Protein AF-G2FQ06-F1 (afdb_monomer_lite)

Structure (mmCIF, N/CA/C/O backbone):
data_AF-G2FQ06-F1
#
_entry.id   AF-G2FQ06-F1
#
loop_
_atom_site.group_PDB
_atom_site.id
_atom_site.type_symbol
_atom_site.label_atom_id
_atom_site.label_alt_id
_atom_site.label_comp_id
_atom_site.label_asym_id
_atom_site.label_entity_id
_atom_site.label_seq_id
_atom_site.pdbx_PDB_ins_code
_atom_site.Cartn_x
_atom_site.Cartn_y
_atom_site.Cartn_z
_atom_site.occupancy
_atom_site.B_iso_or_equiv
_atom_site.auth_seq_id
_atom_site.auth_comp_id
_atom_site.auth_asym_id
_atom_site.auth_atom_id
_atom_site.pdbx_PDB_model_num
ATOM 1 N N . MET A 1 1 ? 19.263 -2.044 4.466 1.00 76.94 1 MET A N 1
ATOM 2 C CA . MET A 1 1 ? 18.422 -2.514 3.346 1.00 76.94 1 MET A CA 1
ATOM 3 C C . MET A 1 1 ? 18.296 -4.013 3.483 1.00 76.94 1 MET A C 1
ATOM 5 O O . MET A 1 1 ? 19.303 -4.676 3.722 1.00 76.94 1 MET A O 1
ATOM 9 N N . ILE A 1 2 ? 17.076 -4.527 3.402 1.00 79.69 2 ILE A N 1
ATOM 10 C CA . ILE A 1 2 ? 16.788 -5.956 3.550 1.00 79.69 2 ILE A CA 1
ATOM 11 C C . ILE A 1 2 ? 16.839 -6.579 2.152 1.00 79.69 2 ILE A C 1
ATOM 13 O O . ILE A 1 2 ? 16.468 -5.920 1.182 1.00 79.69 2 ILE A O 1
ATOM 17 N N . ASN A 1 3 ? 17.300 -7.827 2.039 1.00 83.88 3 ASN A N 1
ATOM 18 C CA . ASN A 1 3 ? 17.138 -8.577 0.795 1.00 83.88 3 ASN A CA 1
ATOM 19 C C . ASN A 1 3 ? 15.644 -8.647 0.461 1.00 83.88 3 ASN A C 1
ATOM 21 O O . ASN A 1 3 ? 14.836 -9.039 1.306 1.00 83.88 3 ASN A O 1
ATOM 25 N N . GLU A 1 4 ? 15.263 -8.269 -0.754 1.00 83.50 4 GLU A N 1
ATOM 26 C CA . GLU A 1 4 ? 13.863 -8.159 -1.142 1.00 83.50 4 GLU A CA 1
ATOM 27 C C . GLU A 1 4 ? 13.081 -9.463 -0.974 1.00 83.50 4 GLU A C 1
ATOM 29 O O . GLU A 1 4 ? 11.878 -9.409 -0.756 1.00 83.50 4 GLU A O 1
ATOM 34 N N . LYS A 1 5 ? 13.739 -10.626 -1.025 1.00 84.56 5 LYS A N 1
ATOM 35 C CA . LYS A 1 5 ? 13.102 -11.941 -0.840 1.00 84.56 5 LYS A CA 1
ATOM 36 C C . LYS A 1 5 ? 12.862 -12.300 0.626 1.00 84.56 5 LYS A C 1
ATOM 38 O O . LYS A 1 5 ? 11.988 -13.113 0.912 1.00 84.56 5 LYS A O 1
ATOM 43 N N . ASP A 1 6 ? 13.609 -11.685 1.539 1.00 89.06 6 ASP A N 1
ATOM 44 C CA . ASP A 1 6 ? 13.514 -11.915 2.986 1.00 89.06 6 ASP A CA 1
ATOM 45 C C . ASP A 1 6 ? 12.611 -10.887 3.686 1.00 89.06 6 ASP A C 1
ATOM 47 O O . ASP A 1 6 ? 12.377 -10.971 4.898 1.00 89.06 6 ASP A O 1
ATOM 51 N N . LEU A 1 7 ? 12.113 -9.899 2.937 1.00 93.69 7 LEU A N 1
ATOM 52 C CA . LEU A 1 7 ? 11.268 -8.837 3.456 1.00 93.69 7 LEU A CA 1
ATOM 53 C C . LEU A 1 7 ? 9.951 -9.407 3.989 1.00 93.69 7 LEU A C 1
ATOM 55 O O . LEU A 1 7 ? 9.229 -10.125 3.300 1.00 93.69 7 LEU A O 1
ATOM 59 N N . ARG A 1 8 ? 9.584 -9.036 5.218 1.00 94.81 8 ARG A N 1
ATOM 60 C CA . ARG A 1 8 ? 8.315 -9.440 5.830 1.00 94.81 8 ARG A CA 1
ATOM 61 C C . ARG A 1 8 ? 7.448 -8.223 6.136 1.00 94.81 8 ARG A C 1
ATOM 63 O O . ARG A 1 8 ? 7.967 -7.149 6.433 1.00 94.81 8 ARG A O 1
ATOM 70 N N . PRO A 1 9 ? 6.117 -8.392 6.218 1.00 95.56 9 PRO A N 1
ATOM 71 C CA . PRO A 1 9 ? 5.200 -7.307 6.577 1.00 95.56 9 PRO A CA 1
ATOM 72 C C . PRO A 1 9 ? 5.546 -6.556 7.874 1.00 95.56 9 PRO A C 1
ATOM 74 O O . PRO A 1 9 ? 5.233 -5.378 8.003 1.00 95.56 9 PRO A O 1
ATOM 77 N N . LYS A 1 10 ? 6.199 -7.213 8.843 1.00 93.88 10 LYS A N 1
ATOM 78 C CA . LYS A 1 10 ? 6.623 -6.571 10.097 1.00 93.88 10 LYS A CA 1
ATOM 79 C C . LYS A 1 10 ? 7.765 -5.570 9.937 1.00 93.88 10 LYS A C 1
ATOM 81 O O . LYS A 1 10 ? 7.894 -4.663 10.752 1.00 93.88 10 LYS A O 1
ATOM 86 N N . ASP A 1 11 ? 8.574 -5.721 8.891 1.00 95.12 11 ASP A N 1
ATOM 87 C CA . ASP A 1 11 ? 9.744 -4.876 8.659 1.00 95.12 11 ASP A CA 1
ATOM 88 C C . ASP A 1 11 ? 9.345 -3.447 8.247 1.00 95.12 11 ASP A C 1
ATOM 90 O O . ASP A 1 11 ? 10.150 -2.526 8.361 1.00 95.12 11 ASP A O 1
ATOM 94 N N . MET A 1 12 ? 8.072 -3.230 7.884 1.00 95.69 12 MET A N 1
ATOM 95 C CA . MET A 1 12 ? 7.492 -1.918 7.574 1.00 95.69 12 MET A CA 1
ATOM 96 C C . MET A 1 12 ? 7.691 -0.870 8.676 1.00 95.69 12 MET A C 1
ATOM 98 O O . MET A 1 12 ? 7.713 0.314 8.354 1.00 95.69 12 MET A O 1
ATOM 102 N N . GLY A 1 13 ? 7.885 -1.273 9.936 1.00 94.06 13 GLY A N 1
ATOM 103 C CA . GLY A 1 13 ? 8.073 -0.350 11.064 1.00 94.06 13 GLY A CA 1
ATOM 104 C C . GLY A 1 13 ? 9.507 0.080 11.346 1.00 94.06 13 GLY A C 1
ATOM 105 O O . GLY A 1 13 ? 9.717 0.909 12.232 1.00 94.06 13 GLY A O 1
ATOM 106 N N . ARG A 1 14 ? 10.506 -0.448 10.627 1.00 93.00 14 ARG A N 1
ATOM 107 C CA . ARG A 1 14 ? 11.925 -0.129 10.874 1.00 93.00 14 ARG A CA 1
ATOM 108 C C . ARG A 1 14 ? 12.226 1.337 10.549 1.00 93.00 14 ARG A C 1
ATOM 110 O O . ARG A 1 14 ? 11.993 1.753 9.415 1.00 93.00 14 ARG A O 1
ATOM 117 N N . ARG A 1 15 ? 12.758 2.095 11.514 1.00 84.69 15 ARG A N 1
ATOM 118 C CA . ARG A 1 15 ? 12.992 3.549 11.394 1.00 84.69 15 ARG A CA 1
ATOM 119 C C . ARG A 1 15 ? 14.221 3.927 10.563 1.00 84.69 15 ARG A C 1
ATOM 121 O O . ARG A 1 15 ? 14.165 4.903 9.828 1.00 84.69 15 ARG A O 1
ATOM 128 N N . ASP A 1 16 ? 15.277 3.122 10.607 1.00 74.31 16 ASP A N 1
ATOM 129 C CA . ASP A 1 16 ? 16.608 3.564 10.158 1.00 74.31 16 ASP A CA 1
ATOM 130 C C . ASP A 1 16 ? 16.993 3.122 8.738 1.00 74.31 16 ASP A C 1
ATOM 132 O O . ASP A 1 16 ? 18.159 3.194 8.356 1.00 74.31 16 ASP A O 1
ATOM 136 N N . GLU A 1 17 ? 16.049 2.616 7.938 1.00 77.94 17 GLU A N 1
ATOM 137 C CA . GLU A 1 17 ? 16.394 1.971 6.668 1.00 77.94 17 GLU A CA 1
ATOM 138 C C . GLU A 1 17 ? 15.388 2.229 5.553 1.00 77.94 17 GLU A C 1
ATOM 140 O O . GLU A 1 17 ? 14.180 2.139 5.749 1.00 77.94 17 GLU A O 1
ATOM 145 N N . GLN A 1 18 ? 15.888 2.453 4.340 1.00 92.50 18 GLN A N 1
ATOM 146 C CA . GLN A 1 18 ? 15.100 2.164 3.148 1.00 92.50 18 GLN A CA 1
ATOM 147 C C . GLN A 1 18 ? 14.913 0.639 3.052 1.00 92.50 18 GLN A C 1
ATOM 149 O O . GLN A 1 18 ? 15.896 -0.100 3.186 1.00 92.50 18 GLN A O 1
ATOM 154 N N . LEU A 1 19 ? 13.676 0.158 2.878 1.00 94.25 19 LEU A N 1
ATOM 155 C CA . LEU A 1 19 ? 13.397 -1.285 2.918 1.00 94.25 19 LEU A CA 1
ATOM 156 C C . LEU A 1 19 ? 14.079 -2.015 1.766 1.00 94.25 19 LEU A C 1
ATOM 158 O O . LEU A 1 19 ? 14.812 -2.975 2.006 1.00 94.25 19 LEU A O 1
ATOM 162 N N . ILE A 1 20 ? 13.866 -1.521 0.548 1.00 93.75 20 ILE A N 1
ATOM 163 C CA . ILE A 1 20 ? 14.458 -2.058 -0.676 1.00 93.75 20 ILE A CA 1
ATOM 164 C C . ILE A 1 20 ? 14.993 -0.922 -1.544 1.00 93.75 20 ILE A C 1
ATOM 166 O O . ILE A 1 20 ? 14.492 0.201 -1.486 1.00 93.75 20 ILE A O 1
ATOM 170 N N . LYS A 1 21 ? 15.965 -1.219 -2.399 1.00 92.25 21 LYS A N 1
ATOM 171 C CA . LYS A 1 21 ? 16.354 -0.359 -3.518 1.00 92.25 21 LYS A CA 1
ATOM 172 C C . LYS A 1 21 ? 16.087 -1.125 -4.806 1.00 92.25 21 LYS A C 1
ATOM 174 O O . LYS A 1 21 ? 16.342 -2.323 -4.853 1.00 92.25 21 LYS A O 1
ATOM 179 N N . LEU A 1 22 ? 15.504 -0.448 -5.789 1.00 90.56 22 LEU A N 1
ATOM 180 C CA . LEU A 1 22 ? 15.289 -1.023 -7.110 1.00 90.56 22 LEU A CA 1
ATOM 181 C C . LEU A 1 22 ? 16.552 -0.849 -7.941 1.00 90.56 22 LEU A C 1
ATOM 183 O O . LEU A 1 22 ? 17.094 0.253 -8.002 1.00 90.56 22 LEU A O 1
ATOM 187 N N . GLU A 1 23 ? 16.961 -1.921 -8.605 1.00 89.44 23 GLU A N 1
ATOM 188 C CA . GLU A 1 23 ? 18.031 -1.929 -9.599 1.00 89.44 23 GLU A CA 1
ATOM 189 C C . GLU A 1 23 ? 17.468 -2.484 -10.915 1.00 89.44 23 GLU A C 1
ATOM 191 O O . GLU A 1 23 ? 16.629 -3.390 -10.897 1.00 89.44 23 GLU A O 1
ATOM 196 N N . HIS A 1 24 ? 17.899 -1.959 -12.065 1.00 88.75 24 HIS A N 1
ATOM 197 C CA . HIS A 1 24 ? 17.366 -2.387 -13.368 1.00 88.75 24 HIS A CA 1
ATOM 198 C C . HIS A 1 24 ? 17.562 -3.881 -13.623 1.00 88.75 24 HIS A C 1
ATOM 200 O O . HIS A 1 24 ? 16.692 -4.534 -14.190 1.00 88.75 24 HIS A O 1
ATOM 206 N N . GLU A 1 25 ? 18.677 -4.444 -13.161 1.00 87.50 25 GLU A N 1
ATOM 207 C CA . GLU A 1 25 ? 19.004 -5.862 -13.306 1.00 87.50 25 GLU A CA 1
ATOM 208 C C . GLU A 1 25 ? 18.010 -6.776 -12.577 1.00 87.50 25 GLU A C 1
ATOM 210 O O . GLU A 1 25 ? 17.933 -7.967 -12.876 1.00 87.50 25 GLU A O 1
ATOM 215 N N . GLN A 1 26 ? 17.259 -6.231 -11.616 1.00 88.94 26 GLN A N 1
ATOM 216 C CA . GLN A 1 26 ? 16.205 -6.944 -10.906 1.00 88.94 26 GLN A CA 1
ATOM 217 C C . GLN A 1 26 ? 14.845 -6.802 -11.594 1.00 88.94 26 GLN A C 1
ATOM 219 O O . GLN A 1 26 ? 13.945 -7.562 -11.268 1.00 88.94 26 GLN A O 1
ATOM 224 N N . LEU A 1 27 ? 14.651 -5.859 -12.517 1.00 91.06 27 LEU A N 1
ATOM 225 C CA . LEU A 1 27 ? 13.365 -5.671 -13.187 1.00 91.06 27 LEU A CA 1
ATOM 226 C C . LEU A 1 27 ? 13.157 -6.709 -14.297 1.00 91.06 27 LEU A C 1
ATOM 228 O O . LEU A 1 27 ? 14.092 -7.328 -14.806 1.00 91.06 27 LEU A O 1
ATOM 232 N N . MET A 1 28 ? 11.898 -6.917 -14.679 1.00 91.06 28 MET A N 1
ATOM 233 C CA . MET A 1 28 ? 11.574 -7.741 -15.841 1.00 91.06 28 MET A CA 1
ATOM 234 C C . MET A 1 28 ? 12.201 -7.124 -17.101 1.00 91.06 28 MET A C 1
ATOM 236 O O . MET A 1 28 ? 12.014 -5.927 -17.326 1.00 91.06 28 MET A O 1
ATOM 240 N N . PRO A 1 29 ? 12.890 -7.913 -17.946 1.00 88.31 29 PRO A N 1
ATOM 241 C CA . PRO A 1 29 ? 13.485 -7.384 -19.163 1.00 88.31 29 PRO A CA 1
ATOM 242 C C . PRO A 1 29 ? 12.399 -6.862 -20.106 1.00 88.31 29 PRO A C 1
ATOM 244 O O . PRO A 1 29 ? 11.342 -7.481 -20.272 1.00 88.31 29 PRO A O 1
ATOM 247 N N . LEU A 1 30 ? 12.678 -5.730 -20.747 1.00 87.50 30 LEU A N 1
ATOM 248 C CA . LEU A 1 30 ? 11.823 -5.201 -21.801 1.00 87.50 30 LEU A CA 1
ATOM 249 C C . LEU A 1 30 ? 11.858 -6.104 -23.039 1.00 87.50 30 LEU A C 1
ATOM 251 O O . LEU A 1 30 ? 12.781 -6.890 -23.247 1.00 87.50 30 LEU A O 1
ATOM 255 N N . PHE A 1 31 ? 10.841 -5.972 -23.887 1.00 88.12 31 PHE A N 1
ATOM 256 C CA . PHE A 1 31 ? 10.803 -6.665 -25.171 1.00 88.12 31 PHE A CA 1
ATOM 257 C C . PHE A 1 31 ? 11.734 -6.000 -26.201 1.00 88.12 31 PHE A C 1
ATOM 259 O O . PHE A 1 31 ? 11.972 -4.788 -26.123 1.00 88.12 31 PHE A O 1
ATOM 266 N N . PRO A 1 32 ? 12.205 -6.750 -27.217 1.00 91.50 32 PRO A N 1
ATOM 267 C CA . PRO A 1 32 ? 12.931 -6.173 -28.344 1.00 91.50 32 PRO A CA 1
ATOM 268 C C . PRO A 1 32 ? 12.164 -4.997 -28.979 1.00 91.50 32 PRO A C 1
ATOM 270 O O . PRO A 1 32 ? 10.946 -5.100 -29.157 1.00 91.50 32 PRO A O 1
ATOM 273 N N . PRO A 1 33 ? 12.837 -3.884 -29.338 1.00 90.50 33 PRO A N 1
ATOM 274 C CA . PRO A 1 33 ? 14.295 -3.687 -29.401 1.00 90.50 33 PRO A CA 1
ATOM 275 C C . PRO A 1 33 ? 14.949 -3.149 -28.108 1.00 90.50 33 PRO A C 1
ATOM 277 O O . PRO A 1 33 ? 16.107 -2.726 -28.143 1.00 90.50 33 PRO A O 1
ATOM 280 N N . TYR A 1 34 ? 14.217 -3.104 -26.993 1.00 87.19 34 TYR A N 1
ATOM 281 C CA . TYR A 1 34 ? 14.659 -2.502 -25.726 1.00 87.19 34 TYR A CA 1
ATOM 282 C C . TYR A 1 34 ? 15.201 -3.527 -24.717 1.00 87.19 34 TYR A C 1
ATOM 284 O O . TYR A 1 34 ? 15.462 -3.188 -23.570 1.00 87.19 34 TYR A O 1
ATOM 292 N N . ASP A 1 35 ? 15.401 -4.770 -25.144 1.00 87.50 35 ASP A N 1
ATOM 293 C CA . ASP A 1 35 ? 15.834 -5.926 -24.351 1.00 87.50 35 ASP A CA 1
ATOM 294 C C . ASP A 1 35 ? 17.338 -5.937 -24.020 1.00 87.50 35 ASP A C 1
ATOM 296 O O . ASP A 1 35 ? 17.830 -6.828 -23.325 1.00 87.50 35 ASP A O 1
ATOM 300 N N . LYS A 1 36 ? 18.097 -4.953 -24.517 1.00 84.94 36 LYS A N 1
ATOM 301 C CA . LYS A 1 36 ? 19.538 -4.848 -24.263 1.00 84.94 36 LYS A CA 1
ATOM 302 C C . LYS A 1 36 ? 19.818 -4.148 -22.925 1.00 84.94 36 LYS A C 1
ATOM 304 O O . LYS A 1 36 ? 19.174 -3.141 -22.622 1.00 84.94 36 LYS A O 1
ATOM 309 N N . PRO A 1 37 ? 20.834 -4.594 -22.159 1.00 79.06 37 PRO A N 1
ATOM 310 C CA . PRO A 1 37 ? 21.227 -3.926 -20.922 1.00 79.06 37 PRO A CA 1
ATOM 311 C C . PRO A 1 37 ? 21.521 -2.437 -21.138 1.00 79.06 37 PRO A C 1
ATOM 313 O O . PRO A 1 37 ? 22.182 -2.072 -22.111 1.00 79.06 37 PRO A O 1
ATOM 316 N N . ARG A 1 38 ? 21.093 -1.591 -20.191 1.00 76.62 38 ARG A N 1
ATOM 317 C CA . ARG A 1 38 ? 21.359 -0.135 -20.162 1.00 76.62 38 ARG A CA 1
ATOM 318 C C . ARG A 1 38 ? 20.747 0.677 -21.312 1.00 76.62 38 ARG A C 1
ATOM 320 O O . ARG A 1 38 ? 21.189 1.794 -21.567 1.00 76.62 38 ARG A O 1
ATOM 327 N N . MET A 1 39 ? 19.726 0.147 -21.985 1.00 84.62 39 MET A N 1
ATOM 328 C CA . MET A 1 39 ? 18.873 0.942 -22.882 1.00 84.62 39 MET A CA 1
ATOM 329 C C . MET A 1 39 ? 17.915 1.864 -22.109 1.00 84.62 39 MET A C 1
ATOM 331 O O . MET A 1 39 ? 17.379 2.817 -22.672 1.00 84.62 39 MET A O 1
ATOM 335 N N . GLU A 1 40 ? 17.705 1.582 -20.824 1.00 83.38 40 GLU A N 1
ATOM 336 C CA . GLU A 1 40 ? 16.831 2.327 -19.924 1.00 83.38 40 GLU A CA 1
ATOM 337 C C . GLU A 1 40 ? 17.588 3.483 -19.240 1.00 83.38 40 GLU A C 1
ATOM 339 O O . GLU A 1 40 ? 18.753 3.315 -18.859 1.00 83.38 40 GLU A O 1
ATOM 344 N N . PRO A 1 41 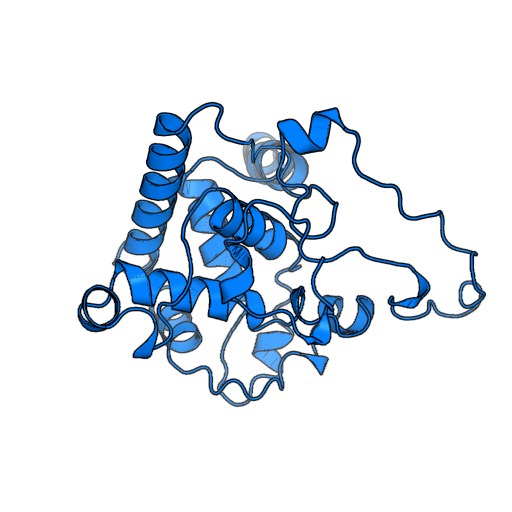? 16.955 4.659 -19.047 1.00 85.56 41 PRO A N 1
ATOM 345 C CA . PRO A 1 41 ? 17.535 5.744 -18.257 1.00 85.56 41 PRO A CA 1
ATOM 346 C C . PRO A 1 41 ? 17.827 5.285 -16.825 1.00 85.56 41 PRO A C 1
ATOM 348 O O . PRO A 1 41 ? 16.971 4.625 -16.245 1.00 85.56 41 PRO A O 1
ATOM 351 N N . PRO A 1 42 ? 18.973 5.651 -16.221 1.00 86.56 42 PRO A N 1
ATOM 352 C CA . PRO A 1 42 ? 19.350 5.170 -14.895 1.00 86.56 42 PRO A CA 1
ATOM 353 C C . PRO A 1 42 ? 18.310 5.536 -13.831 1.00 86.56 42 PRO A C 1
ATOM 355 O O . PRO A 1 42 ? 17.804 6.662 -13.799 1.00 86.56 42 PRO A O 1
ATOM 358 N N . LEU A 1 43 ? 18.059 4.604 -12.912 1.00 89.50 43 LEU A N 1
ATOM 359 C CA . LEU A 1 43 ? 17.305 4.878 -11.695 1.00 89.50 43 LEU A CA 1
ATOM 360 C C . LEU A 1 43 ? 18.065 5.896 -10.839 1.00 89.50 43 LEU A C 1
ATOM 362 O O . LEU A 1 43 ? 19.239 5.718 -10.518 1.00 89.50 43 LEU A O 1
ATOM 366 N N . THR A 1 44 ? 17.396 6.990 -10.484 1.00 90.31 44 THR A N 1
ATOM 367 C CA . THR A 1 44 ? 17.986 8.065 -9.680 1.00 90.31 44 THR A CA 1
ATOM 368 C C . THR A 1 44 ? 17.598 7.938 -8.216 1.00 90.31 44 THR A C 1
ATOM 370 O O . THR A 1 44 ? 16.424 7.725 -7.910 1.00 90.31 44 THR A O 1
ATOM 373 N N . ASP A 1 45 ? 18.549 8.185 -7.318 1.00 91.06 45 ASP A N 1
ATOM 374 C CA . ASP A 1 45 ? 18.254 8.304 -5.893 1.00 91.06 45 ASP A CA 1
ATOM 375 C C . ASP A 1 45 ? 17.411 9.564 -5.594 1.00 91.06 45 ASP A C 1
ATOM 377 O O . ASP A 1 45 ? 17.572 10.603 -6.249 1.00 91.06 45 ASP A O 1
ATOM 381 N N . PRO A 1 46 ? 16.532 9.519 -4.576 1.00 89.69 46 PRO A N 1
ATOM 382 C CA . PRO A 1 46 ? 15.768 10.685 -4.155 1.00 89.69 46 PRO A CA 1
ATOM 383 C C . PRO A 1 46 ? 16.697 11.777 -3.618 1.00 89.69 46 PRO A C 1
ATOM 385 O O . PRO A 1 46 ? 17.660 11.495 -2.893 1.00 89.69 46 PRO A O 1
ATOM 388 N N . LYS A 1 47 ? 16.358 13.035 -3.928 1.00 91.44 47 LYS A N 1
ATOM 389 C CA . LYS A 1 47 ? 17.073 14.220 -3.431 1.00 91.44 47 LYS A CA 1
ATOM 390 C C . LYS A 1 47 ? 17.147 14.202 -1.895 1.00 91.44 47 LYS A C 1
ATOM 392 O O . LYS A 1 47 ? 16.159 13.806 -1.274 1.00 91.44 47 LYS A O 1
ATOM 397 N N . PRO A 1 48 ? 18.248 14.664 -1.272 1.00 90.62 48 PRO A N 1
ATOM 398 C CA . PRO A 1 48 ? 18.383 14.692 0.188 1.00 90.62 48 PRO A CA 1
ATOM 399 C C . PRO A 1 48 ? 17.181 15.334 0.898 1.00 90.62 48 PRO A C 1
ATOM 401 O O . PRO A 1 48 ? 16.567 14.692 1.745 1.00 90.62 48 PRO A O 1
ATOM 404 N N . ASP A 1 49 ? 16.742 16.508 0.438 1.00 92.62 49 ASP A N 1
ATOM 405 C CA . ASP A 1 49 ? 15.592 17.238 0.994 1.00 92.62 49 ASP A CA 1
ATOM 406 C C . ASP A 1 49 ? 14.277 16.437 0.949 1.00 92.62 49 ASP A C 1
ATOM 408 O O . ASP A 1 49 ? 13.371 16.633 1.760 1.00 92.62 49 ASP A O 1
ATOM 412 N N . TRP A 1 50 ? 14.135 15.517 -0.012 1.00 93.19 50 TRP A N 1
ATOM 413 C CA . TRP A 1 50 ? 12.940 14.677 -0.113 1.00 93.19 50 TRP A CA 1
ATOM 414 C C . TRP A 1 50 ? 12.911 13.601 0.964 1.00 93.19 50 TRP A C 1
ATOM 416 O O . TRP A 1 50 ? 11.825 13.217 1.383 1.00 93.19 50 TRP A O 1
ATOM 426 N N . ARG A 1 51 ? 14.074 13.145 1.440 1.00 89.44 51 ARG A N 1
ATOM 427 C CA . ARG A 1 51 ? 14.170 12.146 2.516 1.00 89.44 51 ARG A CA 1
ATOM 428 C C . ARG A 1 51 ? 13.693 12.715 3.851 1.00 89.44 51 ARG A C 1
ATOM 430 O O . ARG A 1 51 ? 13.078 12.006 4.646 1.00 89.44 51 ARG A O 1
ATOM 437 N N . GLU A 1 52 ? 13.947 14.003 4.071 1.00 90.88 52 GLU A N 1
ATOM 438 C CA . GLU A 1 52 ? 13.485 14.732 5.254 1.00 90.88 52 GLU A CA 1
ATOM 439 C C . GLU A 1 52 ? 11.977 14.993 5.198 1.00 90.88 52 GLU A C 1
ATOM 441 O O . GLU A 1 52 ? 11.281 14.852 6.202 1.00 90.88 52 GLU A O 1
ATOM 446 N N . LYS A 1 53 ? 11.453 15.337 4.014 1.00 94.50 53 LYS A N 1
ATOM 447 C CA . LYS A 1 53 ? 10.061 15.773 3.854 1.00 94.50 53 LYS A CA 1
ATOM 448 C C . LYS A 1 53 ? 9.062 14.651 3.567 1.00 94.50 53 LYS A C 1
ATOM 450 O O . LYS A 1 53 ? 7.932 14.736 4.039 1.00 94.50 53 LYS A O 1
ATOM 455 N N . PHE A 1 54 ? 9.421 13.647 2.776 1.00 96.06 54 PHE A N 1
ATOM 456 C CA . PHE A 1 54 ? 8.503 12.639 2.235 1.00 96.06 54 PHE A CA 1
ATOM 457 C C . PHE A 1 54 ? 8.893 11.218 2.659 1.00 96.06 54 PHE A C 1
ATOM 459 O O . PHE A 1 54 ? 9.961 10.971 3.222 1.00 96.06 54 PHE A O 1
ATOM 466 N N . CYS A 1 55 ? 8.021 10.250 2.370 1.00 95.38 55 CYS A N 1
ATOM 467 C CA . CYS A 1 55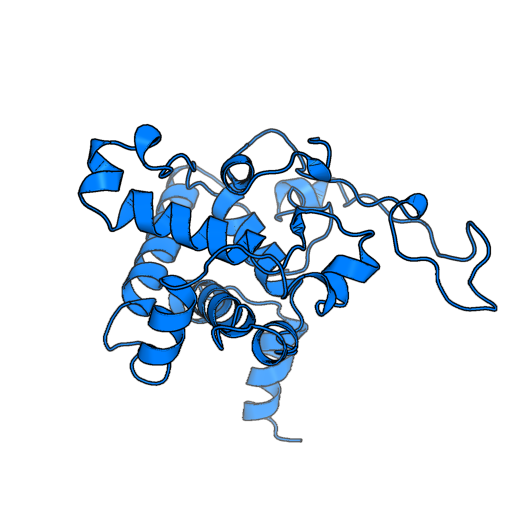 ? 8.333 8.836 2.546 1.00 95.38 55 CYS A CA 1
ATOM 468 C C . CYS A 1 55 ? 9.159 8.313 1.362 1.00 95.38 55 CYS A C 1
ATOM 470 O O . CYS A 1 55 ? 8.621 7.813 0.382 1.00 95.38 55 CYS A O 1
ATOM 472 N N . THR A 1 56 ? 10.485 8.413 1.457 1.00 95.31 56 THR A N 1
ATOM 473 C CA . THR A 1 56 ? 11.416 7.790 0.493 1.00 95.31 56 THR A CA 1
ATOM 474 C C . THR A 1 56 ? 11.951 6.441 0.987 1.00 95.31 56 THR A C 1
ATOM 476 O O . THR A 1 56 ? 12.786 5.820 0.340 1.00 95.31 56 THR A O 1
ATOM 479 N N . SER A 1 57 ? 11.516 5.992 2.165 1.00 95.25 57 SER A N 1
ATOM 480 C CA . SER A 1 57 ? 12.061 4.840 2.893 1.00 95.25 57 SER A CA 1
ATOM 481 C C . SER A 1 57 ? 11.457 3.491 2.475 1.00 95.25 57 SER A C 1
ATOM 483 O O . SER A 1 57 ? 11.845 2.456 3.014 1.00 95.25 57 SER A O 1
ATOM 485 N N . LEU A 1 58 ? 10.485 3.481 1.559 1.00 95.94 58 LEU A N 1
ATOM 486 C CA . LEU A 1 58 ? 9.898 2.259 1.010 1.00 95.94 58 LEU A CA 1
ATOM 487 C C . LEU A 1 58 ? 10.837 1.638 -0.036 1.00 95.94 58 LEU A C 1
ATOM 489 O O . LEU A 1 58 ? 11.542 0.673 0.247 1.00 95.94 58 LEU A O 1
ATOM 493 N N . ASP A 1 59 ? 10.839 2.229 -1.230 1.00 94.81 59 ASP A N 1
ATOM 494 C CA . ASP A 1 59 ? 11.561 1.785 -2.424 1.00 94.81 59 ASP A CA 1
ATOM 495 C C . ASP A 1 59 ? 12.430 2.897 -3.042 1.00 94.81 59 ASP A C 1
ATOM 497 O O . ASP A 1 59 ? 13.006 2.715 -4.110 1.00 94.81 59 ASP A O 1
ATOM 501 N N . GLY A 1 60 ? 12.541 4.049 -2.367 1.00 94.06 60 GLY A N 1
ATOM 502 C CA . GLY A 1 60 ? 13.291 5.218 -2.836 1.00 94.06 60 GLY A CA 1
ATOM 503 C C . GLY A 1 60 ? 12.456 6.243 -3.608 1.00 94.06 60 GLY A C 1
ATOM 504 O O . GLY A 1 60 ? 12.940 7.349 -3.848 1.00 94.06 60 GLY A O 1
ATOM 505 N N . TYR A 1 61 ? 11.200 5.934 -3.946 1.00 93.50 61 TYR A N 1
ATOM 506 C CA . TYR A 1 61 ? 10.351 6.794 -4.775 1.00 93.50 61 TYR A CA 1
ATOM 507 C C . TYR A 1 61 ? 9.151 7.350 -4.005 1.00 93.50 61 TYR A C 1
ATOM 509 O O . TYR A 1 61 ? 8.582 6.692 -3.138 1.00 93.50 61 TYR A O 1
ATOM 517 N N . VAL A 1 62 ? 8.737 8.570 -4.354 1.00 95.06 62 VAL A N 1
ATOM 518 C CA . VAL A 1 62 ? 7.571 9.242 -3.761 1.00 95.06 62 VAL A CA 1
ATOM 519 C C . VAL A 1 62 ? 6.419 9.195 -4.756 1.00 95.06 62 VAL A C 1
ATOM 521 O O . VAL A 1 62 ? 6.491 9.797 -5.827 1.00 95.06 62 VAL A O 1
ATOM 524 N N . GLY A 1 63 ? 5.360 8.472 -4.408 1.00 93.69 63 GLY A N 1
ATOM 525 C CA . GLY A 1 63 ? 4.119 8.389 -5.176 1.00 93.69 63 GLY A CA 1
ATOM 526 C C . GLY A 1 63 ? 2.989 9.222 -4.578 1.00 93.69 63 GLY A C 1
ATOM 527 O O . GLY A 1 63 ? 2.021 9.511 -5.282 1.00 93.69 63 GLY A O 1
ATOM 528 N N . VAL A 1 64 ? 3.095 9.619 -3.305 1.00 97.00 64 VAL A N 1
ATOM 529 C CA . VAL A 1 64 ? 2.091 10.432 -2.609 1.00 97.00 64 VAL A CA 1
ATOM 530 C C . VAL A 1 64 ? 2.711 11.758 -2.174 1.00 97.00 64 VAL A C 1
ATOM 532 O O . VAL A 1 64 ? 3.216 11.912 -1.067 1.00 97.00 64 VAL A O 1
ATOM 535 N N . ASP A 1 65 ? 2.635 12.761 -3.044 1.00 95.31 65 ASP A N 1
ATOM 536 C CA . ASP A 1 65 ? 3.267 14.073 -2.855 1.00 95.31 65 ASP A CA 1
ATOM 537 C C . ASP A 1 65 ? 2.664 14.917 -1.716 1.00 95.31 65 ASP A C 1
ATOM 539 O O . ASP A 1 65 ? 3.261 15.900 -1.281 1.00 95.31 65 ASP A O 1
ATOM 543 N N . THR A 1 66 ? 1.505 14.523 -1.188 1.00 97.06 66 THR A N 1
ATOM 544 C CA . THR A 1 66 ? 0.885 15.148 -0.009 1.00 97.06 66 THR A CA 1
ATOM 545 C C . THR A 1 66 ? 1.229 14.444 1.307 1.00 97.06 66 THR A C 1
ATOM 547 O O . THR A 1 66 ? 0.818 14.912 2.365 1.00 97.06 66 THR A O 1
ATOM 550 N N . LEU A 1 67 ? 1.922 13.301 1.272 1.00 97.44 67 LEU A N 1
ATOM 551 C CA . LEU A 1 67 ? 2.273 12.518 2.458 1.00 97.44 67 LEU A CA 1
ATOM 552 C C . LEU A 1 67 ? 3.611 13.005 3.026 1.00 97.44 67 LEU A C 1
ATOM 554 O O . LEU A 1 67 ? 4.683 12.553 2.623 1.00 97.44 67 LEU A O 1
ATOM 558 N N . THR A 1 68 ? 3.546 13.947 3.965 1.00 97.06 68 THR A N 1
ATOM 559 C CA . THR A 1 68 ? 4.729 14.598 4.546 1.00 97.06 68 THR A CA 1
ATOM 560 C C . THR A 1 68 ? 5.059 14.096 5.944 1.00 97.06 68 THR A C 1
ATOM 562 O O . THR A 1 68 ? 4.153 13.889 6.752 1.00 97.06 68 THR A O 1
ATOM 565 N N . ARG A 1 69 ? 6.354 13.963 6.240 1.00 96.00 69 ARG A N 1
ATOM 566 C CA . ARG A 1 69 ? 6.876 13.505 7.529 1.00 96.00 69 ARG A CA 1
ATOM 567 C C . ARG A 1 69 ? 6.474 14.465 8.667 1.00 96.00 69 ARG A C 1
ATOM 569 O O . ARG A 1 69 ? 6.652 15.676 8.514 1.00 96.00 69 ARG A O 1
ATOM 576 N N . PRO A 1 70 ? 5.966 13.943 9.800 1.00 96.50 70 PRO A N 1
ATOM 577 C CA . PRO A 1 70 ? 5.737 14.707 11.019 1.00 96.50 70 PRO A CA 1
ATOM 578 C C . PRO A 1 70 ? 7.014 15.388 11.509 1.00 96.50 70 PRO A C 1
ATOM 580 O O . PRO A 1 70 ? 8.097 14.806 11.451 1.00 96.50 70 PRO A O 1
ATOM 583 N N . LYS A 1 71 ? 6.895 16.610 12.027 1.00 94.81 71 LYS A N 1
ATOM 584 C CA . LYS A 1 71 ? 8.046 17.394 12.511 1.00 94.81 71 LYS A CA 1
ATOM 585 C C . LYS A 1 71 ? 8.457 17.047 13.938 1.00 94.81 71 LYS A C 1
ATOM 587 O O . LYS A 1 71 ? 9.558 17.383 14.361 1.00 94.81 71 LYS A O 1
ATOM 592 N N . ASN A 1 72 ? 7.554 16.446 14.705 1.00 96.31 72 ASN A N 1
ATOM 593 C CA . ASN A 1 72 ? 7.751 16.116 16.111 1.00 96.31 72 ASN A CA 1
ATOM 594 C C . ASN A 1 72 ? 6.891 14.903 16.508 1.00 96.31 72 ASN A C 1
ATOM 596 O O . ASN A 1 72 ? 5.988 14.501 15.775 1.00 96.31 72 ASN A O 1
ATOM 600 N N . ASN A 1 73 ? 7.152 14.353 17.698 1.00 95.62 73 ASN A N 1
ATOM 601 C CA . ASN A 1 73 ? 6.451 13.169 18.204 1.00 95.62 73 ASN A CA 1
ATOM 602 C C . ASN A 1 73 ? 4.935 13.387 18.360 1.00 95.62 73 ASN A C 1
ATOM 604 O O . ASN A 1 73 ? 4.167 12.463 18.127 1.00 95.62 73 ASN A O 1
ATOM 608 N N . GLY A 1 74 ? 4.491 14.600 18.710 1.00 97.62 74 GLY A N 1
ATOM 609 C CA . GLY A 1 74 ? 3.064 14.900 18.858 1.00 97.62 74 GLY A CA 1
ATOM 610 C C . GLY A 1 74 ? 2.309 14.835 17.527 1.00 97.62 74 GLY A C 1
ATOM 611 O O . GLY A 1 74 ? 1.216 14.271 17.461 1.00 97.62 74 GLY A O 1
ATOM 612 N N . GLU A 1 75 ? 2.915 15.352 16.456 1.00 97.44 75 GLU A N 1
ATOM 613 C CA . GLU A 1 75 ? 2.390 15.218 15.093 1.00 97.44 75 GLU A CA 1
ATOM 614 C C . GLU A 1 75 ? 2.397 13.753 14.620 1.00 97.44 75 GLU A C 1
ATOM 616 O O . GLU A 1 75 ? 1.446 13.325 13.965 1.00 97.44 75 GLU A O 1
ATOM 621 N N . GLU A 1 76 ? 3.425 12.964 14.966 1.00 97.38 76 GLU A N 1
ATOM 622 C CA . GLU A 1 76 ? 3.465 11.523 14.655 1.00 97.38 76 GLU A CA 1
ATOM 623 C C . GLU A 1 76 ? 2.343 10.766 15.380 1.00 97.38 76 GLU A C 1
ATOM 625 O O . GLU A 1 76 ? 1.624 9.985 14.753 1.00 97.38 76 GLU A O 1
ATOM 630 N N . ASP A 1 77 ? 2.123 11.046 16.665 1.00 97.75 77 ASP A N 1
ATOM 631 C CA . ASP A 1 77 ? 1.054 10.430 17.453 1.00 97.75 77 ASP A CA 1
ATOM 632 C C . ASP A 1 77 ? -0.336 10.786 16.910 1.00 97.75 77 ASP A C 1
ATOM 634 O O . ASP A 1 77 ? -1.228 9.933 16.850 1.00 97.75 77 ASP A O 1
ATOM 638 N N . GLU A 1 78 ? -0.551 12.037 16.491 1.00 97.94 78 GLU A N 1
ATOM 639 C CA . GLU A 1 78 ? -1.798 12.445 15.839 1.00 97.94 78 GLU A CA 1
ATOM 640 C C . GLU A 1 78 ? -1.989 11.757 14.487 1.00 97.94 78 GLU A C 1
ATOM 642 O O . GLU A 1 78 ? -3.086 11.274 14.193 1.00 97.94 78 GLU A O 1
ATOM 647 N N . PHE A 1 79 ? -0.930 11.666 13.684 1.00 98.19 79 PHE A N 1
ATOM 648 C CA . PHE A 1 79 ? -0.944 10.973 12.402 1.00 98.19 79 PHE A CA 1
ATOM 649 C C . PHE A 1 79 ? -1.320 9.493 12.562 1.00 98.19 79 PHE A C 1
ATOM 651 O O . PHE A 1 79 ? -2.227 9.007 11.879 1.00 98.19 79 PHE A O 1
ATOM 658 N N . VAL A 1 80 ? -0.700 8.796 13.520 1.00 98.19 80 VAL A N 1
ATOM 659 C CA . VAL A 1 80 ? -1.029 7.404 13.860 1.00 98.19 80 VAL A CA 1
ATOM 660 C C . VAL A 1 80 ? -2.478 7.290 14.335 1.00 98.19 80 VAL A C 1
ATOM 662 O O . VAL A 1 80 ? -3.212 6.418 13.867 1.00 98.19 80 VAL A O 1
ATOM 665 N N . ARG A 1 81 ? -2.934 8.187 15.217 1.00 97.94 81 ARG A N 1
ATOM 666 C CA . ARG A 1 81 ? -4.311 8.182 15.737 1.00 97.94 81 ARG A CA 1
ATOM 667 C C . ARG A 1 81 ? -5.349 8.359 14.631 1.00 97.94 81 ARG A C 1
ATOM 669 O O . ARG A 1 81 ? -6.335 7.625 14.618 1.00 97.94 81 ARG A O 1
ATOM 676 N N . LYS A 1 82 ? -5.131 9.289 13.694 1.00 98.19 82 LYS A N 1
ATOM 677 C CA . LYS A 1 82 ? -6.025 9.499 12.541 1.00 98.19 82 LYS A CA 1
ATOM 678 C C . LYS A 1 82 ? -6.079 8.268 11.644 1.00 98.19 82 LYS A C 1
ATOM 680 O O . LYS A 1 82 ? -7.168 7.841 11.276 1.00 98.19 82 LYS A O 1
ATOM 685 N N . PHE A 1 83 ? -4.932 7.657 11.351 1.00 98.44 83 PHE A N 1
ATOM 686 C CA . PHE A 1 83 ? -4.901 6.414 10.582 1.00 98.44 83 PHE A CA 1
ATOM 687 C C . PHE A 1 83 ? -5.708 5.300 11.266 1.00 98.44 83 PHE A C 1
ATOM 689 O O . PHE A 1 83 ? -6.520 4.643 10.618 1.00 98.44 83 PHE A O 1
ATOM 696 N N . LEU A 1 84 ? -5.528 5.110 12.578 1.00 97.94 84 LEU A N 1
ATOM 697 C CA . LEU A 1 84 ? -6.264 4.100 13.345 1.00 97.94 84 LEU A CA 1
ATOM 698 C C . LEU A 1 84 ? -7.772 4.395 13.407 1.00 97.94 84 LEU A C 1
ATOM 700 O O . LEU A 1 84 ? -8.556 3.467 13.242 1.00 97.94 84 LEU A O 1
ATOM 704 N N . SER A 1 85 ? -8.179 5.659 13.560 1.00 97.50 85 SER A N 1
ATOM 705 C CA . SER A 1 85 ? -9.590 6.084 13.472 1.00 97.50 85 SER A CA 1
ATOM 706 C C . SER A 1 85 ? -10.210 5.706 12.123 1.00 97.50 85 SER A C 1
ATOM 708 O O . SER A 1 85 ? -11.266 5.078 12.062 1.00 97.50 85 SER A O 1
ATOM 710 N N . GLY A 1 86 ? -9.530 6.022 11.017 1.00 97.44 86 GLY A N 1
ATOM 711 C CA . GLY A 1 86 ? -10.017 5.667 9.683 1.00 97.44 86 GLY A CA 1
ATOM 712 C C . GLY A 1 86 ? -10.033 4.158 9.440 1.00 97.44 86 GLY A C 1
ATOM 713 O O . GLY A 1 86 ? -10.944 3.650 8.788 1.00 97.44 86 GLY A O 1
ATOM 714 N N . LEU A 1 87 ? -9.069 3.428 10.007 1.00 96.94 87 LEU A N 1
ATOM 715 C CA . LEU A 1 87 ? -9.049 1.970 9.965 1.00 96.94 87 LEU A CA 1
ATOM 716 C C . LEU A 1 87 ? -10.238 1.364 10.717 1.00 96.94 87 LEU A C 1
ATOM 718 O O . LEU A 1 87 ? -10.871 0.461 10.185 1.00 96.94 87 LEU A O 1
ATOM 722 N N . GLU A 1 88 ? -10.586 1.873 11.900 1.00 96.06 88 GLU A N 1
ATOM 723 C CA . GLU A 1 88 ? -11.769 1.433 12.653 1.00 96.06 88 GLU A CA 1
ATOM 724 C C . GLU A 1 88 ? -13.060 1.629 11.841 1.00 96.06 88 GLU A C 1
ATOM 726 O O . GLU A 1 88 ? -13.866 0.706 11.719 1.00 96.06 88 GLU A O 1
ATOM 731 N N . LYS A 1 89 ? -13.208 2.785 11.179 1.00 95.94 89 LYS A N 1
ATOM 732 C CA . LYS A 1 89 ? -14.367 3.103 10.321 1.00 95.94 89 LYS A CA 1
ATOM 733 C C . LYS A 1 89 ? -14.526 2.167 9.119 1.00 95.94 89 LYS A C 1
ATOM 735 O O . LYS A 1 89 ? -15.641 1.973 8.643 1.00 95.94 89 LYS A O 1
ATOM 740 N N . ILE A 1 90 ? -13.447 1.567 8.609 1.00 95.75 90 ILE A N 1
ATOM 741 C CA . ILE A 1 90 ? -13.534 0.594 7.501 1.00 95.75 90 ILE A CA 1
ATOM 742 C C . ILE A 1 90 ? -14.267 -0.685 7.919 1.00 95.75 90 ILE A C 1
ATOM 744 O O . ILE A 1 90 ? -14.899 -1.317 7.070 1.00 95.75 90 ILE A O 1
ATOM 748 N N . PHE A 1 91 ? -14.204 -1.046 9.203 1.00 94.94 91 PHE A N 1
ATOM 749 C CA . PHE A 1 91 ? -14.892 -2.206 9.773 1.00 94.94 91 PHE A CA 1
ATOM 750 C C . PHE A 1 91 ? -16.301 -1.876 10.293 1.00 94.94 91 PHE A C 1
ATOM 752 O O . PHE A 1 91 ? -16.976 -2.772 10.799 1.00 94.94 91 PHE A O 1
ATOM 759 N N . SER A 1 92 ? -16.757 -0.624 10.178 1.00 93.62 92 SER A N 1
ATOM 760 C CA . SER A 1 92 ? -18.081 -0.199 10.638 1.00 93.62 92 SER A CA 1
ATOM 761 C C . SER A 1 92 ? -19.086 -0.039 9.489 1.00 93.62 92 SER A C 1
ATOM 763 O O . SER A 1 92 ? -18.780 -0.190 8.303 1.00 93.62 92 SER A O 1
ATOM 765 N N . ASP A 1 93 ? -20.319 0.294 9.857 1.00 91.19 93 ASP A N 1
ATOM 766 C CA . ASP A 1 93 ? -21.412 0.687 8.965 1.00 91.19 93 ASP A CA 1
ATOM 767 C C . ASP A 1 93 ? -21.088 1.884 8.052 1.00 91.19 93 ASP A C 1
ATOM 769 O O . ASP A 1 93 ? -21.639 1.980 6.954 1.00 91.19 93 ASP A O 1
ATOM 773 N N . ALA A 1 94 ? -20.120 2.730 8.420 1.00 91.31 94 ALA A N 1
ATOM 774 C CA . ALA A 1 94 ? -19.566 3.781 7.563 1.00 91.31 94 ALA A CA 1
ATOM 775 C C . ALA A 1 94 ? -18.947 3.232 6.258 1.00 91.31 94 ALA A C 1
ATOM 777 O O . ALA A 1 94 ? -18.671 3.987 5.321 1.00 91.31 94 ALA A O 1
ATOM 778 N N . ASN A 1 95 ? -18.723 1.916 6.177 1.00 93.88 95 ASN A N 1
ATOM 779 C CA . ASN A 1 95 ? -18.267 1.224 4.981 1.00 93.88 95 ASN A CA 1
ATOM 780 C C . ASN A 1 95 ? -19.312 0.285 4.358 1.00 93.88 95 ASN A C 1
ATOM 782 O O . ASN A 1 95 ? -18.940 -0.581 3.569 1.00 93.88 95 ASN A O 1
ATOM 786 N N . ASN A 1 96 ? -20.603 0.422 4.681 1.00 92.19 96 ASN A N 1
ATOM 787 C CA . ASN A 1 96 ? -21.654 -0.530 4.287 1.00 92.19 96 ASN A CA 1
ATOM 788 C C . ASN A 1 96 ? -21.632 -0.955 2.801 1.00 92.19 96 ASN A C 1
ATOM 790 O O . ASN A 1 96 ? -21.819 -2.132 2.507 1.00 92.19 96 ASN A O 1
ATOM 794 N N . GLY A 1 97 ? -21.328 -0.043 1.871 1.00 91.50 97 GLY A N 1
ATOM 795 C CA . GLY A 1 97 ? -21.274 -0.318 0.432 1.00 91.50 97 GLY A CA 1
ATOM 796 C C . GLY A 1 97 ? -20.129 -1.237 -0.012 1.00 91.50 97 GLY A C 1
ATOM 797 O O . GLY A 1 97 ? -20.142 -1.721 -1.141 1.00 91.50 97 GLY A O 1
ATOM 798 N N . ALA A 1 98 ? -19.137 -1.483 0.846 1.00 94.19 98 ALA A N 1
ATOM 799 C CA . ALA A 1 98 ? -18.001 -2.365 0.576 1.00 94.19 98 ALA A CA 1
ATOM 800 C C . ALA A 1 98 ? -17.651 -3.304 1.746 1.00 94.19 98 ALA A C 1
ATOM 802 O O . ALA A 1 98 ? -16.739 -4.120 1.606 1.00 94.19 98 ALA A O 1
ATOM 803 N N . LEU A 1 99 ? -18.370 -3.232 2.872 1.00 95.69 99 LEU A N 1
ATOM 804 C CA . LEU A 1 99 ? -18.019 -3.917 4.117 1.00 95.69 99 LEU A CA 1
ATOM 805 C C . LEU A 1 99 ? -17.963 -5.436 3.946 1.00 95.69 99 LEU A C 1
ATOM 807 O O . LEU A 1 99 ? -16.961 -6.052 4.289 1.00 95.69 99 LEU A O 1
ATOM 811 N N . GLN A 1 100 ? -18.999 -6.047 3.367 1.00 95.31 100 GLN A N 1
ATOM 812 C CA . GLN A 1 100 ? -19.035 -7.498 3.168 1.00 95.31 100 GLN A CA 1
ATOM 813 C C . GLN A 1 100 ? -17.882 -8.014 2.282 1.00 95.31 100 GLN A C 1
ATOM 815 O O . GLN A 1 100 ? -17.141 -8.887 2.740 1.00 95.31 100 GLN A O 1
ATOM 820 N N . PRO A 1 101 ? -17.665 -7.510 1.048 1.00 94.94 101 PRO A N 1
ATOM 821 C CA . PRO A 1 101 ? -16.553 -7.990 0.228 1.00 94.94 101 PRO A CA 1
ATOM 822 C C . PRO A 1 101 ? -15.180 -7.648 0.830 1.00 94.94 101 PRO A C 1
ATOM 824 O O . PRO A 1 101 ? -14.222 -8.402 0.623 1.00 94.94 101 PRO A O 1
ATOM 827 N N . PHE A 1 102 ? -15.077 -6.558 1.602 1.00 96.75 102 PHE A N 1
ATOM 828 C CA . PHE A 1 102 ? -13.875 -6.223 2.363 1.00 96.75 102 PHE A CA 1
ATOM 829 C C . PHE A 1 102 ? -13.593 -7.278 3.436 1.00 96.75 102 PHE A C 1
ATOM 831 O O . PHE A 1 102 ? -12.505 -7.847 3.422 1.00 96.75 102 PHE A O 1
ATOM 838 N N . LEU A 1 103 ? -14.563 -7.589 4.304 1.00 96.44 103 LEU A N 1
ATOM 839 C CA . LEU A 1 103 ? -14.417 -8.577 5.378 1.00 96.44 103 LEU A CA 1
ATOM 840 C C . LEU A 1 103 ? -14.068 -9.960 4.826 1.00 96.44 103 LEU A C 1
ATOM 842 O O . LEU A 1 103 ? -13.118 -10.579 5.297 1.00 96.44 103 LEU A O 1
ATOM 846 N N . LEU A 1 104 ? -14.743 -10.402 3.760 1.00 95.88 104 LEU A N 1
ATOM 847 C CA . LEU A 1 104 ? -14.425 -11.673 3.104 1.00 95.88 104 LEU A CA 1
ATOM 848 C C . LEU A 1 104 ? -12.967 -11.704 2.624 1.00 95.88 104 LEU A C 1
ATOM 850 O O . LEU A 1 104 ? -12.210 -12.612 2.965 1.00 95.88 104 LEU A O 1
ATOM 854 N N . SER A 1 105 ? -12.542 -10.671 1.889 1.00 96.75 105 SER A N 1
ATOM 855 C CA . SER A 1 105 ? -11.162 -10.557 1.397 1.00 96.75 105 SER A CA 1
ATOM 856 C C . SER A 1 105 ? -10.145 -10.450 2.535 1.00 96.75 105 SER A C 1
ATOM 858 O O . SER A 1 105 ? -9.027 -10.963 2.434 1.00 96.75 105 SER A O 1
ATOM 860 N N . PHE A 1 106 ? -10.515 -9.775 3.621 1.00 96.81 106 PHE A N 1
ATOM 861 C CA . PHE A 1 106 ? -9.675 -9.553 4.786 1.00 96.81 106 PHE A CA 1
ATOM 862 C C . PHE A 1 106 ? -9.481 -10.840 5.596 1.00 96.81 106 PHE A C 1
ATOM 864 O O . PHE A 1 106 ? -8.348 -11.142 5.959 1.00 96.81 106 PHE A O 1
ATOM 871 N N . GLU A 1 107 ? -10.524 -11.633 5.823 1.00 95.12 107 GLU A N 1
ATOM 872 C CA . GLU A 1 107 ? -10.486 -12.778 6.741 1.00 95.12 107 GLU A CA 1
ATOM 873 C C . GLU A 1 107 ? -10.050 -14.090 6.079 1.00 95.12 107 GLU A C 1
ATOM 875 O O . GLU A 1 107 ? -9.287 -14.850 6.673 1.00 95.12 107 GLU A O 1
ATOM 880 N N . TYR A 1 108 ? -10.475 -14.351 4.840 1.00 96.12 108 TYR A N 1
ATOM 881 C CA . TYR A 1 108 ? -10.390 -15.696 4.248 1.00 96.12 108 TYR A CA 1
ATOM 882 C C . TYR A 1 108 ? -9.141 -15.949 3.395 1.00 96.12 108 TYR A C 1
ATOM 884 O O . TYR A 1 108 ? -9.027 -16.990 2.749 1.00 96.12 108 TYR A O 1
ATOM 892 N N . CYS A 1 109 ? -8.178 -15.023 3.364 1.00 96.50 109 CYS A N 1
ATOM 893 C CA . CYS A 1 109 ? -6.955 -15.215 2.583 1.00 96.50 109 CYS A CA 1
ATOM 894 C C . CYS A 1 109 ? -6.149 -16.422 3.085 1.00 96.50 109 CYS A C 1
ATOM 896 O O . CYS A 1 109 ? -5.542 -16.373 4.151 1.00 96.50 109 CYS A O 1
ATOM 898 N N . ALA A 1 110 ? -6.068 -17.467 2.258 1.00 96.06 110 ALA A N 1
ATOM 899 C CA . ALA A 1 110 ? -5.287 -18.675 2.534 1.00 96.06 110 ALA A CA 1
ATOM 900 C C . ALA A 1 110 ? -3.772 -18.519 2.289 1.00 96.06 110 ALA A C 1
ATOM 902 O O . ALA A 1 110 ? -3.028 -19.476 2.474 1.00 96.06 110 ALA A O 1
ATOM 903 N N . LYS A 1 111 ? -3.308 -17.335 1.856 1.00 95.38 111 LYS A N 1
ATOM 904 C CA . LYS A 1 111 ? -1.890 -17.036 1.556 1.00 95.38 111 LYS A CA 1
ATOM 905 C C . LYS A 1 111 ? -1.248 -18.027 0.570 1.00 95.38 111 LYS A C 1
ATOM 907 O O . LYS A 1 111 ? -0.086 -18.386 0.700 1.00 95.38 111 LYS A O 1
ATOM 912 N N . CYS A 1 112 ? -2.020 -18.468 -0.424 1.00 95.75 112 CYS A N 1
ATOM 913 C CA . CYS A 1 112 ? -1.575 -19.407 -1.457 1.00 95.75 112 CYS A CA 1
ATOM 914 C C . CYS A 1 112 ? -0.808 -18.750 -2.618 1.00 95.75 112 CYS A C 1
ATOM 916 O O . CYS A 1 112 ? -0.344 -19.449 -3.512 1.00 95.75 112 CYS A O 1
ATOM 918 N N . ASP A 1 113 ? -0.730 -17.415 -2.647 1.00 94.94 113 ASP A N 1
ATOM 919 C CA . ASP A 1 113 ? 0.005 -16.623 -3.640 1.00 94.94 113 ASP A CA 1
ATOM 920 C C . ASP A 1 113 ? -0.388 -16.790 -5.114 1.00 94.94 113 ASP A C 1
ATOM 922 O O . ASP A 1 113 ? 0.255 -16.219 -5.994 1.00 94.94 113 ASP A O 1
ATOM 926 N N . THR A 1 114 ? -1.514 -17.443 -5.413 1.00 95.88 114 THR A N 1
ATOM 927 C CA . THR A 1 114 ? -2.050 -17.552 -6.784 1.00 95.88 114 THR A CA 1
ATOM 928 C C . THR A 1 114 ? -2.222 -16.185 -7.456 1.00 95.88 114 THR A C 1
ATOM 930 O O . THR A 1 114 ? -2.029 -16.036 -8.661 1.00 95.88 114 THR A O 1
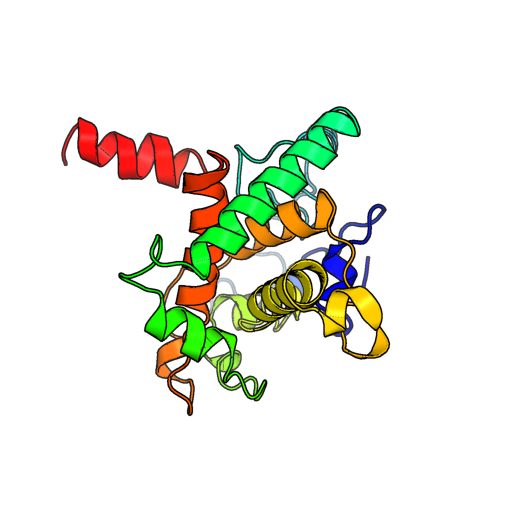ATOM 933 N N . CYS A 1 115 ? -2.535 -15.146 -6.677 1.00 97.12 115 CYS A N 1
ATOM 934 C CA . CYS A 1 115 ? -2.671 -13.784 -7.181 1.00 97.12 115 CYS A CA 1
ATOM 935 C C . CYS A 1 115 ? -1.364 -13.136 -7.655 1.00 97.12 115 CYS A C 1
ATOM 937 O O . CYS A 1 115 ? -1.430 -12.160 -8.403 1.00 97.12 115 CYS A O 1
ATOM 939 N N . SER A 1 116 ? -0.203 -13.626 -7.214 1.00 97.06 116 SER A N 1
ATOM 940 C CA . SER A 1 116 ? 1.096 -13.001 -7.474 1.00 97.06 116 SER A CA 1
ATOM 941 C C . SER A 1 116 ? 1.453 -13.040 -8.956 1.00 97.06 116 SER A C 1
ATOM 943 O O . SER A 1 116 ? 1.708 -11.986 -9.530 1.00 97.06 116 SER A O 1
ATOM 945 N N . ALA A 1 117 ? 1.324 -14.205 -9.599 1.00 95.19 117 ALA A N 1
ATOM 946 C CA . ALA A 1 117 ? 1.624 -14.381 -11.025 1.00 95.19 117 ALA A CA 1
ATOM 947 C C . ALA A 1 117 ? 0.715 -13.556 -11.959 1.00 95.19 117 ALA A C 1
ATOM 949 O O . ALA A 1 117 ? 1.071 -13.269 -13.097 1.00 95.19 117 ALA A O 1
ATOM 950 N N . ALA A 1 118 ? -0.469 -13.151 -11.487 1.00 97.00 118 ALA A N 1
ATOM 951 C CA . ALA A 1 118 ? -1.380 -12.293 -12.247 1.00 97.00 118 ALA A CA 1
ATOM 952 C C . ALA A 1 118 ? -1.110 -10.789 -12.051 1.00 97.00 118 ALA A C 1
ATOM 954 O O . ALA A 1 118 ? -1.696 -9.955 -12.750 1.00 97.00 118 ALA A O 1
ATOM 955 N N . CYS A 1 119 ? -0.282 -10.414 -11.073 1.00 97.81 119 CYS A N 1
ATOM 956 C CA . CYS A 1 119 ? 0.035 -9.025 -10.773 1.00 97.81 119 CYS A CA 1
ATOM 957 C C . CYS A 1 119 ? 1.213 -8.555 -11.622 1.00 97.81 119 CYS A C 1
ATOM 959 O O . CYS A 1 119 ? 2.361 -8.896 -11.357 1.00 97.81 119 CYS A O 1
ATOM 961 N N . HIS A 1 120 ? 0.934 -7.687 -12.592 1.00 96.38 120 HIS A N 1
ATOM 962 C CA . HIS A 1 120 ? 1.960 -7.152 -13.484 1.00 96.38 120 HIS A CA 1
ATOM 963 C C . HIS A 1 120 ? 3.020 -6.316 -12.756 1.00 96.38 120 HIS A C 1
ATOM 965 O O . HIS A 1 120 ? 4.151 -6.293 -13.206 1.00 96.38 120 HIS A O 1
ATOM 971 N N . ILE A 1 121 ? 2.703 -5.682 -11.620 1.00 96.94 121 ILE A N 1
ATOM 972 C CA . ILE A 1 121 ? 3.706 -4.963 -10.810 1.00 96.94 121 ILE A CA 1
ATOM 973 C C . ILE A 1 121 ? 4.655 -5.944 -10.110 1.00 96.94 121 ILE A C 1
ATOM 975 O O . ILE A 1 121 ? 5.858 -5.711 -10.050 1.00 96.94 121 ILE A O 1
ATOM 979 N N . TYR A 1 122 ? 4.125 -7.058 -9.598 1.00 97.19 122 TYR A N 1
ATOM 980 C CA . TYR A 1 122 ? 4.945 -8.077 -8.947 1.00 97.19 122 TYR A CA 1
ATOM 981 C C . TYR A 1 122 ? 5.873 -8.756 -9.960 1.00 97.19 122 TYR A C 1
ATOM 983 O O . TYR A 1 122 ? 7.068 -8.857 -9.716 1.00 97.19 122 TYR A O 1
ATOM 991 N N . GLU A 1 123 ? 5.354 -9.139 -11.128 1.00 96.44 123 GLU A N 1
ATOM 992 C CA . GLU A 1 123 ? 6.178 -9.719 -12.194 1.00 96.44 123 GLU A CA 1
ATOM 993 C C . GLU A 1 123 ? 7.204 -8.708 -12.739 1.00 96.44 123 GLU A C 1
ATOM 995 O O . GLU A 1 123 ? 8.385 -9.033 -12.828 1.00 96.44 123 GLU A O 1
ATOM 1000 N N . ALA A 1 124 ? 6.794 -7.461 -13.015 1.00 94.69 124 ALA A N 1
ATOM 1001 C CA . ALA A 1 124 ? 7.681 -6.434 -13.572 1.00 94.69 124 ALA A CA 1
ATOM 1002 C C . ALA A 1 124 ? 8.810 -6.005 -12.620 1.00 94.69 124 ALA A C 1
ATOM 1004 O O . ALA A 1 124 ? 9.875 -5.605 -13.075 1.00 94.69 124 ALA A O 1
ATOM 1005 N N . SER A 1 125 ? 8.598 -6.110 -11.307 1.00 94.56 125 SER A N 1
ATOM 1006 C CA . SER A 1 125 ? 9.610 -5.807 -10.283 1.00 94.56 125 SER A CA 1
ATOM 1007 C C . SER A 1 125 ? 10.575 -6.967 -10.007 1.00 94.56 125 SER A C 1
ATOM 1009 O O . SER A 1 125 ? 11.240 -6.972 -8.973 1.00 94.56 125 SER A O 1
ATOM 1011 N N . GLY A 1 126 ? 10.602 -7.990 -10.868 1.00 94.25 126 GLY A N 1
ATOM 1012 C CA . GLY A 1 126 ? 11.432 -9.176 -10.659 1.00 94.25 126 GLY A CA 1
ATOM 1013 C C . GLY A 1 126 ? 10.967 -10.053 -9.516 1.00 94.25 126 GLY A C 1
ATOM 1014 O O . GLY A 1 126 ? 11.788 -10.689 -8.855 1.00 94.25 126 GLY A O 1
ATOM 1015 N N . LYS A 1 127 ? 9.654 -10.087 -9.259 1.00 95.44 127 LYS A N 1
ATOM 1016 C CA . LYS A 1 127 ? 9.050 -10.875 -8.177 1.00 95.44 127 LYS A CA 1
ATOM 1017 C C . LYS A 1 127 ? 9.495 -10.427 -6.783 1.00 95.44 127 LYS A C 1
ATOM 1019 O O . LYS A 1 127 ? 9.517 -11.232 -5.850 1.00 95.44 127 LYS A O 1
ATOM 1024 N N . ASN A 1 128 ? 9.805 -9.140 -6.638 1.00 95.69 128 ASN A N 1
ATOM 1025 C CA . ASN A 1 128 ? 10.161 -8.520 -5.370 1.00 95.69 128 ASN A CA 1
ATOM 1026 C C . ASN A 1 128 ? 8.992 -8.606 -4.369 1.00 95.69 128 ASN A C 1
ATOM 1028 O O . ASN A 1 128 ? 7.850 -8.245 -4.679 1.00 95.69 128 ASN A O 1
ATOM 1032 N N . GLU A 1 129 ? 9.278 -9.104 -3.163 1.00 96.25 129 GLU A N 1
ATOM 1033 C CA . GLU A 1 129 ? 8.267 -9.450 -2.159 1.00 96.25 129 GLU A CA 1
ATOM 1034 C C . GLU A 1 129 ? 7.431 -8.248 -1.722 1.00 96.25 129 GLU A C 1
ATOM 1036 O O . GLU A 1 129 ? 6.231 -8.392 -1.479 1.00 96.25 129 GLU A O 1
ATOM 1041 N N . LEU A 1 130 ? 8.020 -7.047 -1.707 1.00 96.81 130 LEU A N 1
ATOM 1042 C CA . LEU A 1 130 ? 7.314 -5.823 -1.338 1.00 96.81 130 LEU A CA 1
ATOM 1043 C C . LEU A 1 130 ? 6.062 -5.605 -2.202 1.00 96.81 130 LEU A C 1
ATOM 1045 O O . LEU A 1 130 ? 5.015 -5.185 -1.704 1.00 96.81 130 LEU A O 1
ATOM 1049 N N . TYR A 1 131 ? 6.156 -5.908 -3.499 1.00 97.00 131 TYR A N 1
ATOM 1050 C CA . TYR A 1 131 ? 5.072 -5.691 -4.455 1.00 97.00 131 TYR A CA 1
ATOM 1051 C C . TYR A 1 131 ? 4.122 -6.881 -4.585 1.00 97.00 131 TYR A C 1
ATOM 1053 O O . TYR A 1 131 ? 3.140 -6.802 -5.340 1.00 97.00 131 TYR A O 1
ATOM 1061 N N . ARG A 1 132 ? 4.356 -7.971 -3.839 1.00 97.06 132 ARG A N 1
ATOM 1062 C CA . ARG A 1 132 ? 3.441 -9.113 -3.814 1.00 97.06 132 ARG A CA 1
ATOM 1063 C C . ARG A 1 132 ? 2.039 -8.629 -3.432 1.00 97.06 132 ARG A C 1
ATOM 1065 O O . ARG A 1 132 ? 1.884 -7.885 -2.459 1.00 97.06 132 ARG A O 1
ATOM 1072 N N . PRO A 1 133 ? 0.971 -9.050 -4.139 1.00 96.75 133 PRO A N 1
ATOM 1073 C CA . PRO A 1 133 ? -0.372 -8.534 -3.882 1.00 96.75 133 PRO A CA 1
ATOM 1074 C C . PRO A 1 133 ? -0.854 -8.670 -2.442 1.00 96.75 133 PRO A C 1
ATOM 1076 O O . PRO A 1 133 ? -1.560 -7.783 -1.964 1.00 96.75 133 PRO A O 1
ATOM 1079 N N . ILE A 1 134 ? -0.467 -9.750 -1.760 1.00 97.00 134 ILE A N 1
ATOM 1080 C CA . ILE A 1 134 ? -0.864 -9.991 -0.375 1.00 97.00 134 ILE A CA 1
ATOM 1081 C C . ILE A 1 134 ? -0.039 -9.196 0.640 1.00 97.00 134 ILE A C 1
ATOM 1083 O O . ILE A 1 134 ? -0.523 -9.014 1.752 1.00 97.00 134 ILE A O 1
ATOM 1087 N N . PHE A 1 135 ? 1.151 -8.689 0.291 1.00 97.56 135 PHE A N 1
ATOM 1088 C CA . PHE A 1 135 ? 2.078 -8.073 1.248 1.00 97.56 135 PHE A CA 1
ATOM 1089 C C . PHE A 1 135 ? 1.417 -6.908 1.995 1.00 97.56 135 PHE A C 1
ATOM 1091 O O . PHE A 1 135 ? 1.288 -6.928 3.217 1.00 97.56 135 PHE A O 1
ATOM 1098 N N . ARG A 1 136 ? 0.874 -5.939 1.250 1.00 96.75 136 ARG A N 1
ATOM 1099 C CA . ARG A 1 136 ? 0.118 -4.793 1.793 1.00 96.75 136 ARG A CA 1
ATOM 1100 C C . ARG A 1 136 ? -1.104 -5.198 2.624 1.00 96.75 136 ARG A C 1
ATOM 1102 O O . ARG A 1 136 ? -1.381 -4.590 3.654 1.00 96.75 136 ARG A O 1
ATOM 1109 N N . SER A 1 137 ? -1.810 -6.245 2.205 1.00 96.38 137 SER A N 1
ATOM 1110 C CA . SER A 1 137 ? -2.970 -6.775 2.925 1.00 96.38 137 SER A CA 1
ATOM 1111 C C . SER A 1 137 ? -2.554 -7.426 4.249 1.00 96.38 137 SER A C 1
ATOM 1113 O O . SER A 1 137 ? -3.236 -7.270 5.257 1.00 96.38 137 SER A O 1
ATOM 1115 N N . GLU A 1 138 ? -1.410 -8.111 4.282 1.00 97.06 138 GLU A N 1
ATOM 1116 C CA . GLU A 1 138 ? -0.839 -8.683 5.504 1.00 97.06 138 GLU A CA 1
ATOM 1117 C C . GLU A 1 138 ? -0.334 -7.605 6.466 1.00 97.06 138 GLU A C 1
ATOM 1119 O O . GLU A 1 138 ? -0.537 -7.737 7.673 1.00 97.06 138 GLU A O 1
ATOM 1124 N N . VAL A 1 139 ? 0.251 -6.513 5.960 1.00 97.56 139 VAL A N 1
ATOM 1125 C CA . VAL A 1 139 ? 0.585 -5.334 6.782 1.00 97.56 139 VAL A CA 1
ATOM 1126 C C . VAL A 1 139 ? -0.681 -4.798 7.457 1.00 97.56 139 VAL A C 1
ATOM 1128 O O . VAL A 1 139 ? -0.711 -4.664 8.680 1.00 97.56 139 VAL A O 1
ATOM 1131 N N . LEU A 1 140 ? -1.758 -4.585 6.691 1.00 96.88 140 LEU A N 1
ATOM 1132 C CA . LEU A 1 140 ? -3.046 -4.134 7.228 1.00 96.88 140 LEU A CA 1
ATOM 1133 C C . LEU A 1 140 ? -3.594 -5.099 8.293 1.00 96.88 140 LEU A C 1
ATOM 1135 O O . LEU A 1 140 ? -3.967 -4.665 9.382 1.00 96.88 140 LEU A O 1
ATOM 1139 N N . ARG A 1 141 ? -3.588 -6.412 8.021 1.00 95.62 141 ARG A N 1
ATOM 1140 C CA . ARG A 1 141 ? -4.027 -7.444 8.979 1.00 95.62 141 ARG A CA 1
ATOM 1141 C C . ARG A 1 141 ? -3.232 -7.409 10.277 1.00 95.62 141 ARG A C 1
ATOM 1143 O O . ARG A 1 141 ? -3.826 -7.535 11.346 1.00 95.62 141 ARG A O 1
ATOM 1150 N N . LYS A 1 142 ? -1.912 -7.219 10.214 1.00 95.00 142 LYS A N 1
ATOM 1151 C CA . LYS A 1 142 ? -1.064 -7.108 11.412 1.00 95.00 142 LYS A CA 1
ATOM 1152 C C . LYS A 1 142 ? -1.405 -5.877 12.245 1.00 95.00 142 LYS A C 1
ATOM 1154 O O . LYS A 1 142 ? -1.507 -5.999 13.466 1.00 95.00 142 LYS A O 1
ATOM 1159 N N . ILE A 1 143 ? -1.632 -4.728 11.602 1.00 95.56 143 ILE A N 1
ATOM 1160 C CA . ILE A 1 143 ? -2.056 -3.501 12.293 1.00 95.56 143 ILE A CA 1
ATOM 1161 C C . ILE A 1 143 ? -3.398 -3.737 12.990 1.00 95.56 143 ILE A C 1
ATOM 1163 O O . ILE A 1 143 ? -3.522 -3.492 14.190 1.00 95.56 143 ILE A O 1
ATOM 1167 N N . VAL A 1 144 ? -4.378 -4.292 12.269 1.00 94.81 144 VAL A N 1
ATOM 1168 C CA . VAL A 1 144 ? -5.701 -4.583 12.835 1.00 94.81 144 VAL A CA 1
ATOM 1169 C C . VAL A 1 144 ? -5.596 -5.547 14.009 1.00 94.81 144 VAL A C 1
ATOM 1171 O O . VAL A 1 144 ? -6.186 -5.315 15.063 1.00 94.81 144 VAL A O 1
ATOM 1174 N N . LYS A 1 145 ? -4.789 -6.602 13.870 1.00 92.12 145 LYS A N 1
ATOM 1175 C CA . LYS A 1 145 ? -4.564 -7.565 14.944 1.00 92.12 145 LYS A CA 1
ATOM 1176 C C . LYS A 1 145 ? -3.999 -6.883 16.189 1.00 92.12 145 LYS A C 1
ATOM 1178 O O . L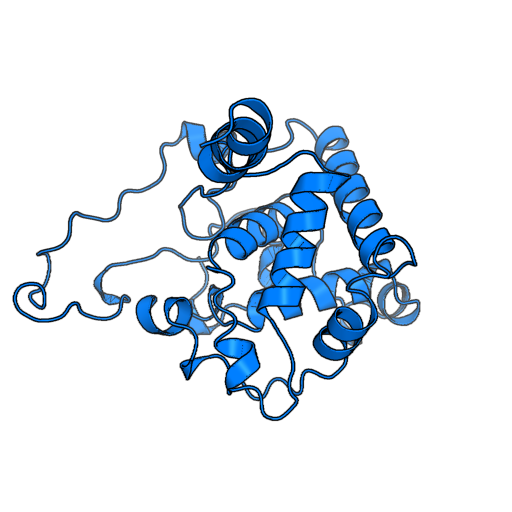YS A 1 145 ? -4.539 -7.097 17.270 1.00 92.12 145 LYS A O 1
ATOM 1183 N N . LYS A 1 146 ? -2.983 -6.027 16.047 1.00 90.94 146 LYS A N 1
ATOM 1184 C CA . LYS A 1 146 ? -2.355 -5.306 17.168 1.00 90.94 146 LYS A CA 1
ATOM 1185 C C . LYS A 1 146 ? -3.316 -4.352 17.887 1.00 90.94 146 LYS A C 1
ATOM 1187 O O . LYS A 1 146 ? -3.307 -4.319 19.114 1.00 90.94 146 LYS A O 1
ATOM 1192 N N . TYR A 1 147 ? -4.162 -3.620 17.158 1.00 90.19 147 TYR A N 1
ATOM 1193 C CA . TYR A 1 147 ? -4.961 -2.525 17.736 1.00 90.19 147 TYR A CA 1
ATOM 1194 C C . TYR A 1 147 ? -6.434 -2.848 18.007 1.00 90.19 147 TYR A C 1
ATOM 1196 O O . TYR A 1 147 ? -7.008 -2.276 18.935 1.00 90.19 147 TYR A O 1
ATOM 1204 N N . PHE A 1 148 ? -7.046 -3.776 17.271 1.00 89.50 148 PHE A N 1
ATOM 1205 C CA . PHE A 1 148 ? -8.488 -4.042 17.363 1.00 89.50 148 PHE A CA 1
ATOM 1206 C C . PHE A 1 148 ? -8.837 -5.418 17.934 1.00 89.50 148 PHE A C 1
ATOM 1208 O O . PHE A 1 148 ? -9.987 -5.649 18.295 1.00 89.50 148 PHE A O 1
ATOM 1215 N N . THR A 1 149 ? -7.868 -6.323 18.114 1.00 85.75 149 THR A N 1
ATOM 1216 C CA . THR A 1 149 ? -8.134 -7.628 18.746 1.00 85.75 149 THR A CA 1
ATOM 1217 C C . THR A 1 149 ? -7.655 -7.666 20.195 1.00 85.75 149 THR A C 1
ATOM 1219 O O . THR A 1 149 ? -6.540 -7.247 20.509 1.00 85.75 149 THR A O 1
ATOM 1222 N N . LYS A 1 150 ? -8.485 -8.205 21.103 1.00 79.38 150 LYS A N 1
ATOM 1223 C CA . LYS A 1 150 ? -8.114 -8.390 22.522 1.00 79.38 150 LYS A CA 1
ATOM 1224 C C . LYS A 1 150 ? -6.867 -9.266 22.663 1.00 79.38 150 LYS A C 1
ATOM 1226 O O . LYS A 1 150 ? -5.978 -8.962 23.451 1.00 79.38 150 LYS A O 1
ATOM 1231 N N . SER A 1 151 ? -6.790 -10.323 21.858 1.00 77.88 151 SER A N 1
ATOM 1232 C CA . SER A 1 151 ? -5.649 -11.231 21.833 1.00 77.88 151 SER A CA 1
ATOM 1233 C C . SER A 1 151 ? -4.379 -10.540 21.333 1.00 77.88 151 SER A C 1
ATOM 1235 O O . SER A 1 151 ? -3.316 -10.780 21.890 1.00 77.88 151 SER A O 1
ATOM 1237 N N . GLY A 1 152 ? -4.454 -9.647 20.343 1.00 77.06 152 GLY A N 1
ATOM 1238 C CA . GLY A 1 152 ? -3.280 -8.916 19.855 1.00 77.06 152 GLY A CA 1
ATOM 1239 C C . GLY A 1 152 ? -2.749 -7.894 20.847 1.00 77.06 152 GLY A C 1
ATOM 1240 O O . GLY A 1 152 ? -1.535 -7.776 20.983 1.00 77.06 152 GLY A O 1
ATOM 1241 N N . LYS A 1 153 ? -3.636 -7.240 21.605 1.00 78.12 153 LYS A N 1
ATOM 1242 C CA . LYS A 1 153 ? -3.240 -6.346 22.704 1.00 78.12 153 LYS A CA 1
ATOM 1243 C C . LYS A 1 153 ? -2.526 -7.086 23.837 1.00 78.12 153 LYS A C 1
ATOM 1245 O O . LYS A 1 153 ? -1.635 -6.513 24.451 1.00 78.12 153 LYS A O 1
ATOM 1250 N N . LEU A 1 154 ? -2.913 -8.337 24.110 1.00 73.56 154 LEU A N 1
ATOM 1251 C CA . LEU A 1 154 ? -2.410 -9.106 25.253 1.00 73.56 154 LEU A CA 1
ATOM 1252 C C . LEU A 1 154 ? -1.209 -10.004 24.917 1.00 73.56 154 LEU A C 1
ATOM 1254 O O . LEU A 1 154 ? -0.272 -10.095 25.700 1.00 73.56 154 LEU A O 1
ATOM 1258 N N . PHE A 1 155 ? -1.228 -10.663 23.758 1.00 74.06 155 PHE A N 1
ATOM 1259 C CA . PHE A 1 155 ? -0.229 -11.665 23.363 1.00 74.06 155 PHE A CA 1
ATOM 1260 C C . PHE A 1 155 ? 0.744 -11.168 22.286 1.00 74.06 155 PHE A C 1
ATOM 1262 O O . PHE A 1 155 ? 1.719 -11.856 21.980 1.00 74.06 155 PHE A O 1
ATOM 1269 N N . GLY A 1 156 ? 0.496 -9.985 21.706 1.00 79.25 156 GLY A N 1
ATOM 1270 C CA . GLY A 1 156 ? 1.410 -9.298 20.793 1.00 79.25 156 GLY A CA 1
ATOM 1271 C C . GLY A 1 156 ? 2.006 -10.209 19.716 1.00 79.25 156 GLY A C 1
ATOM 1272 O O . GLY A 1 156 ? 1.299 -10.789 18.882 1.00 79.25 156 GLY A O 1
ATOM 1273 N N . GLY A 1 157 ? 3.333 -10.346 19.744 1.00 71.00 157 GLY A N 1
ATOM 1274 C CA . GLY A 1 157 ? 4.088 -11.081 18.733 1.00 71.00 157 GLY A CA 1
ATOM 1275 C C . GLY A 1 157 ? 3.798 -12.582 18.656 1.00 71.00 157 GLY A C 1
ATOM 1276 O O . GLY A 1 157 ? 3.885 -13.136 17.562 1.00 71.00 157 GLY A O 1
ATOM 1277 N N . PHE A 1 158 ? 3.351 -13.229 19.740 1.00 66.44 158 PHE A N 1
ATOM 1278 C CA . PHE A 1 158 ? 3.044 -14.671 19.735 1.00 66.44 158 PHE A CA 1
ATOM 1279 C C . PHE A 1 158 ? 1.913 -15.043 18.777 1.00 66.44 158 PHE A C 1
ATOM 1281 O O . PHE A 1 158 ? 1.864 -16.162 18.275 1.00 66.44 158 PHE A O 1
ATOM 1288 N N . ILE A 1 159 ? 1.023 -14.096 18.483 1.00 75.69 159 ILE A N 1
ATOM 1289 C CA . ILE A 1 159 ? -0.050 -14.290 17.510 1.00 75.69 159 ILE A CA 1
ATOM 1290 C C . ILE A 1 159 ? 0.203 -13.518 16.209 1.00 75.69 159 ILE A C 1
ATOM 1292 O O . ILE A 1 159 ? -0.697 -13.390 15.387 1.00 75.69 159 ILE A O 1
ATOM 1296 N N . GLY A 1 160 ? 1.400 -12.979 15.985 1.00 73.44 160 GLY A N 1
ATOM 1297 C CA . GLY A 1 160 ? 1.723 -12.230 14.770 1.00 73.44 160 GLY A CA 1
ATOM 1298 C C . GLY A 1 160 ? 1.176 -10.799 14.730 1.00 73.44 160 GLY A C 1
ATOM 1299 O O . GLY A 1 160 ? 1.045 -10.249 13.635 1.00 73.44 160 GLY A O 1
ATOM 1300 N N . ALA A 1 161 ? 0.874 -10.198 15.890 1.00 80.88 161 ALA A N 1
ATOM 1301 C CA . ALA A 1 161 ? 0.692 -8.750 16.055 1.00 80.88 161 ALA A CA 1
ATOM 1302 C C . ALA A 1 161 ? 2.043 -8.038 16.315 1.00 80.88 161 ALA A C 1
ATOM 1304 O O . ALA A 1 161 ? 2.139 -7.096 17.098 1.00 80.88 161 ALA A O 1
ATOM 1305 N N . ASP A 1 162 ? 3.104 -8.524 15.669 1.00 84.69 162 ASP A N 1
ATOM 1306 C CA . ASP A 1 162 ? 4.490 -8.061 15.758 1.00 84.69 162 ASP A CA 1
ATOM 1307 C C . ASP A 1 162 ? 4.793 -6.984 14.707 1.00 84.69 162 ASP A C 1
ATOM 1309 O O . ASP A 1 162 ? 5.678 -7.156 13.879 1.00 84.69 162 ASP A O 1
ATOM 1313 N N . ILE A 1 163 ? 4.037 -5.885 14.695 1.00 90.38 163 ILE A N 1
ATOM 1314 C CA . ILE A 1 163 ? 4.330 -4.738 13.822 1.00 90.38 163 ILE A CA 1
ATOM 1315 C C . ILE A 1 163 ? 4.343 -3.444 14.621 1.00 90.38 163 ILE A C 1
ATOM 1317 O O . ILE A 1 163 ? 3.420 -3.180 15.390 1.00 90.38 163 ILE A O 1
ATOM 1321 N N . ASP A 1 164 ? 5.366 -2.620 14.445 1.00 91.56 164 ASP A N 1
ATOM 1322 C CA . ASP A 1 164 ? 5.413 -1.302 15.071 1.00 91.56 164 ASP A CA 1
ATOM 1323 C C . ASP A 1 164 ? 4.667 -0.297 14.213 1.00 91.56 164 ASP A C 1
ATOM 1325 O O . ASP A 1 164 ? 5.004 -0.082 13.055 1.00 91.56 164 ASP A O 1
ATOM 1329 N N . VAL A 1 165 ? 3.609 0.292 14.766 1.00 94.88 165 VAL A N 1
ATOM 1330 C CA . VAL A 1 165 ? 2.774 1.249 14.042 1.00 94.88 165 VAL A CA 1
ATOM 1331 C C . VAL A 1 165 ? 3.257 2.641 14.398 1.00 94.88 165 VAL A C 1
ATOM 1333 O O . VAL A 1 165 ? 2.961 3.166 15.465 1.00 94.88 165 VAL A O 1
ATOM 1336 N N . ASN A 1 166 ? 4.064 3.179 13.496 1.00 96.31 166 ASN A N 1
ATOM 1337 C CA . ASN A 1 166 ? 4.705 4.482 13.566 1.00 96.31 166 ASN A CA 1
ATOM 1338 C C . ASN A 1 166 ? 4.557 5.183 12.206 1.00 96.31 166 ASN A C 1
ATOM 1340 O O . ASN A 1 166 ? 3.899 4.651 11.299 1.00 96.31 166 ASN A O 1
ATOM 1344 N N . TRP A 1 167 ? 5.180 6.354 12.057 1.00 96.75 167 TRP A N 1
ATOM 1345 C CA . TRP A 1 167 ? 5.207 7.062 10.774 1.00 96.75 167 TRP A CA 1
ATOM 1346 C C . TRP A 1 167 ? 5.634 6.155 9.612 1.00 96.75 167 TRP A C 1
ATOM 1348 O O . TRP A 1 167 ? 4.924 6.090 8.612 1.00 96.75 167 TRP A O 1
ATOM 1358 N N . GLU A 1 168 ? 6.744 5.422 9.749 1.00 96.94 168 GLU A N 1
ATOM 1359 C CA . GLU A 1 168 ? 7.293 4.610 8.660 1.00 96.94 168 GLU A CA 1
ATOM 1360 C C . GLU A 1 168 ? 6.319 3.520 8.210 1.00 96.94 168 GLU A C 1
ATOM 1362 O O . GLU A 1 168 ? 6.050 3.413 7.018 1.00 96.94 168 GLU A O 1
ATOM 1367 N N . THR A 1 169 ? 5.713 2.768 9.134 1.00 97.75 169 THR A N 1
ATOM 1368 C CA . THR A 1 169 ? 4.743 1.716 8.777 1.00 97.75 169 THR A CA 1
ATOM 1369 C C . THR A 1 169 ? 3.576 2.265 7.975 1.00 97.75 169 THR A C 1
ATOM 1371 O O . THR A 1 169 ? 3.220 1.709 6.933 1.00 97.75 169 THR A O 1
ATOM 1374 N N . ILE A 1 170 ? 2.964 3.344 8.462 1.00 98.38 170 ILE A N 1
ATOM 1375 C CA . ILE A 1 170 ? 1.773 3.913 7.836 1.00 98.38 170 ILE A CA 1
ATOM 1376 C C . ILE A 1 170 ? 2.163 4.572 6.514 1.00 98.38 170 ILE A C 1
ATOM 1378 O O . ILE A 1 170 ? 1.555 4.278 5.489 1.00 98.38 170 ILE A O 1
ATOM 1382 N N . ALA A 1 171 ? 3.203 5.404 6.493 1.00 98.06 171 ALA A N 1
ATOM 1383 C CA . ALA A 1 171 ? 3.600 6.124 5.291 1.00 98.06 171 ALA A CA 1
ATOM 1384 C C . ALA A 1 171 ? 4.028 5.171 4.163 1.00 98.06 171 ALA A C 1
ATOM 1386 O O . ALA A 1 171 ? 3.555 5.299 3.032 1.00 98.06 171 ALA A O 1
ATOM 1387 N N . ARG A 1 172 ? 4.816 4.138 4.485 1.00 98.25 172 ARG A N 1
ATOM 1388 C CA . ARG A 1 172 ? 5.190 3.073 3.544 1.00 98.25 172 ARG A CA 1
ATOM 1389 C C . ARG A 1 172 ? 3.979 2.289 3.051 1.00 98.25 172 ARG A C 1
ATOM 1391 O O . ARG A 1 172 ? 3.919 1.947 1.874 1.00 98.25 172 ARG A O 1
ATOM 1398 N N . LEU A 1 173 ? 3.002 2.010 3.918 1.00 98.50 173 LEU A N 1
ATOM 1399 C CA . LEU A 1 173 ? 1.751 1.364 3.510 1.00 98.50 173 LEU A CA 1
ATOM 1400 C C . LEU A 1 173 ? 0.951 2.252 2.546 1.00 98.50 173 LEU A C 1
ATOM 1402 O O . LEU A 1 173 ? 0.389 1.738 1.579 1.00 98.50 173 LEU A O 1
ATOM 1406 N N . GLY A 1 174 ? 0.927 3.567 2.777 1.00 98.12 174 GLY A N 1
ATOM 1407 C CA . GLY A 1 174 ? 0.324 4.554 1.881 1.00 98.12 174 GLY A CA 1
ATOM 1408 C C . GLY A 1 174 ? 0.997 4.575 0.511 1.00 98.12 174 GLY A C 1
ATOM 1409 O O . GLY A 1 174 ? 0.324 4.393 -0.504 1.00 98.12 174 GLY A O 1
ATOM 1410 N N . GLU A 1 175 ? 2.323 4.702 0.474 1.00 98.00 175 GLU A N 1
ATOM 1411 C CA . GLU A 1 175 ? 3.120 4.624 -0.757 1.00 98.00 175 GLU A CA 1
ATOM 1412 C C . GLU A 1 175 ? 2.863 3.312 -1.514 1.00 98.00 175 GLU A C 1
ATOM 1414 O O . GLU A 1 175 ? 2.494 3.323 -2.693 1.00 98.00 175 GLU A O 1
ATOM 1419 N N . LEU A 1 176 ? 2.944 2.175 -0.815 1.00 98.00 176 LEU A N 1
ATOM 1420 C CA . LEU A 1 176 ? 2.727 0.848 -1.390 1.00 98.00 176 LEU A CA 1
ATOM 1421 C C . LEU A 1 176 ? 1.296 0.665 -1.914 1.00 98.00 176 LEU A C 1
ATOM 1423 O O . LEU A 1 176 ? 1.086 0.035 -2.954 1.00 98.00 176 LEU A O 1
ATOM 1427 N N . ALA A 1 177 ? 0.298 1.245 -1.243 1.00 98.00 177 ALA A N 1
ATOM 1428 C CA . ALA A 1 177 ? -1.078 1.227 -1.719 1.00 98.00 177 ALA A CA 1
ATOM 1429 C C . ALA A 1 177 ? -1.214 1.937 -3.070 1.00 98.00 177 ALA A C 1
ATOM 1431 O O . ALA A 1 177 ? -2.000 1.485 -3.907 1.00 98.00 177 ALA A O 1
ATOM 1432 N N . TYR A 1 178 ? -0.443 2.997 -3.326 1.00 96.75 178 TYR A N 1
ATOM 1433 C CA . TYR A 1 178 ? -0.422 3.708 -4.609 1.00 96.75 178 TYR A CA 1
ATOM 1434 C C . TYR A 1 178 ? 0.433 3.043 -5.699 1.00 96.75 178 TYR A C 1
ATOM 1436 O O . TYR A 1 178 ? 0.210 3.326 -6.872 1.00 96.75 178 TYR A O 1
ATOM 1444 N N . ARG A 1 179 ? 1.289 2.065 -5.365 1.00 96.50 179 ARG A N 1
ATOM 1445 C CA . ARG A 1 179 ? 1.968 1.201 -6.361 1.00 96.50 179 ARG A CA 1
ATOM 1446 C C . ARG A 1 179 ? 1.026 0.200 -7.043 1.00 96.50 179 ARG A C 1
ATOM 1448 O O . ARG A 1 179 ? 1.344 -0.353 -8.088 1.00 96.50 179 ARG A O 1
ATOM 1455 N N . CYS A 1 180 ? -0.143 -0.071 -6.458 1.00 96.88 180 CYS A N 1
ATOM 1456 C CA . CYS A 1 180 ? -1.136 -0.965 -7.053 1.00 96.88 180 CYS A CA 1
ATOM 1457 C C . CYS A 1 180 ? -2.028 -0.233 -8.067 1.00 96.88 180 CYS A C 1
ATOM 1459 O O . CYS A 1 180 ? -2.725 0.701 -7.711 1.00 96.88 180 CYS A O 1
ATOM 1461 N N . ASN A 1 181 ? -2.177 -0.717 -9.297 1.00 95.25 181 ASN A N 1
ATOM 1462 C CA . ASN A 1 181 ? -3.062 -0.041 -10.267 1.00 95.25 181 ASN A CA 1
ATOM 1463 C C . ASN A 1 181 ? -4.565 -0.311 -10.052 1.00 95.25 181 ASN A C 1
ATOM 1465 O O . ASN A 1 181 ? -5.379 0.073 -10.882 1.00 95.25 181 ASN A O 1
ATOM 1469 N N . LEU A 1 182 ? -4.942 -1.028 -8.986 1.00 96.88 182 LEU A N 1
ATOM 1470 C CA . LEU A 1 182 ? -6.314 -1.490 -8.732 1.00 96.88 182 LEU A CA 1
ATOM 1471 C C . LEU A 1 182 ? -6.941 -2.252 -9.921 1.00 96.88 182 LEU A C 1
ATOM 1473 O O . LEU A 1 182 ? -8.153 -2.276 -10.086 1.00 96.88 182 LEU A O 1
ATOM 1477 N N . CYS A 1 183 ? -6.119 -2.933 -10.729 1.00 97.19 183 CYS A N 1
ATOM 1478 C CA . CYS A 1 183 ? -6.545 -3.609 -11.961 1.00 97.19 183 CYS A CA 1
ATOM 1479 C C . CYS A 1 183 ? -7.390 -4.878 -11.744 1.00 97.19 183 CYS A C 1
ATOM 1481 O O . CYS A 1 183 ? -7.791 -5.511 -12.715 1.00 97.19 183 CYS A O 1
ATOM 1483 N N . ARG A 1 184 ? -7.606 -5.299 -10.488 1.00 97.06 184 ARG A N 1
ATOM 1484 C CA . ARG A 1 184 ? -8.414 -6.470 -10.090 1.00 97.06 184 ARG A CA 1
ATOM 1485 C C . ARG A 1 184 ? -7.996 -7.834 -10.669 1.00 97.06 184 ARG A C 1
ATOM 1487 O O . ARG A 1 184 ? -8.643 -8.825 -10.347 1.00 97.06 184 ARG A O 1
ATOM 1494 N N . ARG A 1 185 ? -6.886 -7.951 -11.411 1.00 97.31 185 ARG A N 1
ATOM 1495 C CA . ARG A 1 185 ? -6.350 -9.252 -11.886 1.00 97.31 185 ARG A CA 1
ATOM 1496 C C . ARG A 1 185 ? -6.145 -10.259 -10.748 1.00 97.31 185 ARG A C 1
ATOM 1498 O O . ARG A 1 185 ? -6.427 -11.440 -10.898 1.00 97.31 185 ARG A O 1
ATOM 1505 N N . CYS A 1 186 ? -5.723 -9.768 -9.579 1.00 96.94 186 CYS A N 1
ATOM 1506 C CA . CYS A 1 186 ? -5.596 -10.578 -8.367 1.00 96.94 186 CYS A CA 1
ATOM 1507 C C . CYS A 1 186 ? -6.919 -11.219 -7.911 1.00 96.94 186 CYS A C 1
ATOM 1509 O O . CYS A 1 186 ? -6.882 -12.343 -7.425 1.00 96.94 186 CYS A O 1
ATOM 1511 N N . ALA A 1 187 ? -8.057 -10.541 -8.094 1.00 96.75 187 ALA A N 1
ATOM 1512 C CA . ALA A 1 187 ? -9.374 -11.073 -7.755 1.00 96.75 187 ALA A CA 1
ATOM 1513 C C . ALA A 1 187 ? -9.845 -12.114 -8.775 1.00 96.75 187 ALA A C 1
ATOM 1515 O O . ALA A 1 187 ? -10.388 -13.143 -8.395 1.00 96.75 187 ALA A O 1
ATOM 1516 N N . GLN A 1 188 ? -9.580 -11.875 -10.063 1.00 96.31 188 GLN A N 1
ATOM 1517 C CA . GLN A 1 188 ? -9.971 -12.782 -11.149 1.00 96.31 188 GLN A CA 1
ATOM 1518 C C . GLN A 1 188 ? -9.308 -14.162 -11.052 1.00 96.31 188 GLN A C 1
ATOM 1520 O O . GLN A 1 188 ? -9.919 -15.154 -11.425 1.00 96.31 188 GLN A O 1
ATOM 1525 N N . THR A 1 189 ? -8.068 -14.226 -10.558 1.00 97.00 189 THR A N 1
ATOM 1526 C CA . THR A 1 189 ? -7.318 -15.487 -10.426 1.00 97.00 189 THR A CA 1
ATOM 1527 C C . THR A 1 189 ? -7.443 -16.131 -9.039 1.00 97.00 189 THR A C 1
ATOM 1529 O O . THR A 1 189 ? -6.962 -17.240 -8.817 1.00 97.00 189 THR A O 1
ATOM 1532 N N . CYS A 1 190 ? -8.031 -15.441 -8.053 1.00 97.44 190 CYS A N 1
ATOM 1533 C CA . CYS A 1 190 ? -8.097 -15.972 -6.696 1.00 97.44 190 CYS A CA 1
ATOM 1534 C C . CYS A 1 190 ? -9.083 -17.153 -6.638 1.00 97.44 190 CYS A C 1
ATOM 1536 O O . CYS A 1 190 ? -10.267 -16.946 -6.903 1.00 97.44 190 CYS A O 1
ATOM 1538 N N . PRO A 1 191 ? -8.662 -18.357 -6.200 1.00 96.75 191 PRO A N 1
ATOM 1539 C CA . PRO A 1 191 ? -9.562 -19.512 -6.117 1.00 96.75 191 PRO A CA 1
ATOM 1540 C C . PRO A 1 191 ? -10.664 -19.337 -5.061 1.00 96.75 191 PRO A C 1
ATOM 1542 O O . PRO A 1 191 ? -11.668 -20.037 -5.090 1.00 96.75 191 PRO A O 1
ATOM 1545 N N . LEU A 1 192 ? -10.479 -18.395 -4.133 1.00 96.44 192 LEU A N 1
ATOM 1546 C CA . LEU A 1 192 ? -11.429 -18.048 -3.076 1.00 96.44 192 LEU A CA 1
ATOM 1547 C C . LEU A 1 192 ? -12.240 -16.778 -3.401 1.00 96.44 192 LEU A C 1
ATOM 1549 O O . LEU A 1 192 ? -12.985 -16.298 -2.553 1.00 96.44 192 LEU A O 1
ATOM 1553 N N . GLY A 1 193 ? -12.064 -16.190 -4.592 1.00 95.12 193 GLY A N 1
ATOM 1554 C CA . GLY A 1 193 ? -12.767 -14.967 -5.001 1.00 95.12 193 GLY A CA 1
ATOM 1555 C C . GLY A 1 193 ? -12.385 -13.704 -4.214 1.00 95.12 193 GLY A C 1
ATOM 1556 O O . GLY A 1 193 ? -13.148 -12.740 -4.191 1.00 95.12 193 GLY A O 1
ATOM 1557 N N . LEU A 1 194 ? -11.222 -13.694 -3.555 1.00 97.25 194 LEU A N 1
ATOM 1558 C CA . LEU A 1 194 ? -10.774 -12.593 -2.694 1.00 97.25 194 LEU A CA 1
ATOM 1559 C C . LEU A 1 194 ? -10.087 -11.488 -3.493 1.00 97.25 194 LEU A C 1
ATOM 1561 O O . LEU A 1 194 ? -9.349 -11.749 -4.443 1.00 97.25 194 LEU A O 1
ATOM 1565 N N . ASP A 1 195 ? -10.251 -10.244 -3.051 1.00 96.81 195 ASP A N 1
ATOM 1566 C CA . ASP A 1 195 ? -9.834 -9.074 -3.811 1.00 96.81 195 ASP A CA 1
ATOM 1567 C C . ASP A 1 195 ? -8.823 -8.192 -3.059 1.00 96.81 195 ASP A C 1
ATOM 1569 O O . ASP A 1 195 ? -9.171 -7.306 -2.277 1.00 96.81 195 ASP A O 1
ATOM 1573 N N . ASN A 1 196 ? -7.532 -8.369 -3.363 1.00 97.12 196 ASN A N 1
ATOM 1574 C CA . ASN A 1 196 ? -6.477 -7.511 -2.807 1.00 97.12 196 ASN A CA 1
ATOM 1575 C C . ASN A 1 196 ? -6.570 -6.055 -3.297 1.00 97.12 196 ASN A C 1
ATOM 1577 O O . ASN A 1 196 ? -6.063 -5.149 -2.629 1.00 97.12 196 ASN A O 1
ATOM 1581 N N . SER A 1 197 ? -7.187 -5.795 -4.455 1.00 97.38 197 SER A N 1
ATOM 1582 C CA . SER A 1 197 ? -7.397 -4.419 -4.915 1.00 97.38 197 SER A CA 1
ATOM 1583 C C . SER A 1 197 ? -8.437 -3.703 -4.058 1.00 97.38 197 SER A C 1
ATOM 1585 O O . SER A 1 197 ? -8.237 -2.533 -3.745 1.00 97.38 197 SER A O 1
ATOM 1587 N N . LEU A 1 198 ? -9.469 -4.407 -3.582 1.00 97.12 198 LEU A N 1
ATOM 1588 C CA . LEU A 1 198 ? -10.439 -3.851 -2.642 1.00 97.12 198 LEU A CA 1
ATOM 1589 C C . LEU A 1 198 ? -9.765 -3.457 -1.327 1.00 97.12 198 LEU A C 1
ATOM 1591 O O . LEU A 1 198 ? -9.881 -2.308 -0.919 1.00 97.12 198 LEU A O 1
ATOM 1595 N N . LEU A 1 199 ? -8.966 -4.347 -0.728 1.00 97.81 199 LEU A N 1
ATOM 1596 C CA . LEU A 1 199 ? -8.198 -4.027 0.488 1.00 97.81 199 LEU A CA 1
ATOM 1597 C C . LEU A 1 199 ? -7.296 -2.796 0.292 1.00 97.81 199 LEU A C 1
ATOM 1599 O O . LEU A 1 199 ? -7.134 -1.973 1.186 1.00 97.81 199 LEU A O 1
ATOM 1603 N N . THR A 1 200 ? -6.752 -2.625 -0.912 1.00 98.19 200 THR A N 1
ATOM 1604 C CA . THR A 1 200 ? -5.893 -1.477 -1.244 1.00 98.19 200 THR A CA 1
ATOM 1605 C C . THR A 1 200 ? -6.665 -0.191 -1.453 1.00 98.19 200 THR A C 1
ATOM 1607 O O . THR A 1 200 ? -6.215 0.869 -1.026 1.00 98.19 200 THR A O 1
ATOM 1610 N N . LYS A 1 201 ? -7.833 -0.273 -2.090 1.00 97.25 201 LYS A N 1
ATOM 1611 C CA . LYS A 1 201 ? -8.772 0.841 -2.182 1.00 97.25 201 LYS A CA 1
ATOM 1612 C C . LYS A 1 201 ? -9.165 1.309 -0.780 1.00 97.25 201 LYS A C 1
ATOM 1614 O O . LYS A 1 201 ? -9.135 2.509 -0.537 1.00 97.25 201 LYS A O 1
ATOM 1619 N N . GLU A 1 202 ? -9.456 0.388 0.137 1.00 97.69 202 GLU A N 1
ATOM 1620 C CA . GLU A 1 202 ? -9.792 0.732 1.522 1.00 97.69 202 GLU A CA 1
ATOM 1621 C C . GLU A 1 202 ? -8.606 1.385 2.250 1.00 97.69 202 GLU A C 1
ATOM 1623 O O . GLU A 1 202 ? -8.792 2.415 2.886 1.00 97.69 202 GLU A O 1
ATOM 1628 N N . ILE A 1 203 ? -7.363 0.920 2.060 1.00 98.25 203 ILE A N 1
ATOM 1629 C CA . ILE A 1 203 ? -6.175 1.635 2.574 1.00 98.25 203 ILE A CA 1
ATOM 1630 C C . ILE A 1 203 ? -6.126 3.075 2.038 1.00 98.25 203 ILE A C 1
ATOM 1632 O O . ILE A 1 203 ? -5.993 4.020 2.814 1.00 98.25 203 ILE A O 1
ATOM 1636 N N . ARG A 1 204 ? -6.284 3.277 0.721 1.00 97.62 204 ARG A N 1
ATOM 1637 C CA . ARG A 1 204 ? -6.316 4.625 0.120 1.00 97.62 204 ARG A CA 1
ATOM 1638 C C . ARG A 1 204 ? -7.472 5.475 0.640 1.00 97.62 204 ARG A C 1
ATOM 1640 O O . ARG A 1 204 ? -7.330 6.694 0.711 1.00 97.62 204 ARG A O 1
ATOM 1647 N N . LYS A 1 205 ? -8.601 4.861 0.994 1.00 96.44 205 LYS A N 1
ATOM 1648 C CA . LYS A 1 205 ? -9.754 5.532 1.603 1.00 96.44 205 LYS A CA 1
ATOM 1649 C C . LYS A 1 205 ? -9.398 6.101 2.978 1.00 96.44 205 LYS A C 1
ATOM 1651 O O . LYS A 1 205 ? -9.757 7.245 3.225 1.00 96.44 205 LYS A O 1
ATOM 1656 N N . ILE A 1 206 ? -8.632 5.382 3.811 1.00 98.06 206 ILE A N 1
ATOM 1657 C CA . ILE A 1 206 ? -8.100 5.925 5.082 1.00 98.06 206 ILE A CA 1
ATOM 1658 C C . ILE A 1 206 ? -7.312 7.202 4.801 1.00 98.06 206 ILE A C 1
ATOM 1660 O O . ILE A 1 206 ? -7.637 8.263 5.326 1.00 98.06 206 ILE A O 1
ATOM 1664 N N . PHE A 1 207 ? -6.308 7.112 3.923 1.00 98.31 207 PHE A N 1
ATOM 1665 C CA . PHE A 1 207 ? -5.453 8.256 3.610 1.00 98.31 207 PHE A CA 1
ATOM 1666 C C . PHE A 1 207 ? -6.261 9.431 3.061 1.00 98.31 207 PHE A C 1
ATOM 1668 O O . PHE A 1 207 ? -6.153 10.537 3.572 1.00 98.31 207 PHE A O 1
ATOM 1675 N N . SER A 1 208 ? -7.112 9.199 2.065 1.00 96.12 208 SER A N 1
ATOM 1676 C CA . SER A 1 208 ? -7.845 10.278 1.399 1.00 96.12 208 SER A CA 1
ATOM 1677 C C . SER A 1 208 ? -8.967 10.871 2.252 1.00 96.12 208 SER A C 1
ATOM 1679 O O . SER A 1 208 ? -8.994 12.082 2.444 1.00 96.12 208 SER A O 1
ATOM 1681 N N . GLN A 1 209 ? -9.887 10.051 2.766 1.00 94.12 209 GLN A N 1
ATOM 1682 C CA . GLN A 1 209 ? -11.112 10.534 3.411 1.00 94.12 209 GLN A CA 1
ATOM 1683 C C . GLN A 1 209 ? -10.912 10.887 4.885 1.00 94.12 209 GLN A C 1
ATOM 1685 O O . GLN A 1 209 ? -11.473 11.878 5.340 1.00 94.12 209 GLN A O 1
ATOM 1690 N N . GLU A 1 210 ? -10.121 10.107 5.627 1.00 96.44 210 GLU A N 1
ATOM 1691 C CA . GLU A 1 210 ? -9.881 10.380 7.051 1.00 96.44 210 GLU A CA 1
ATOM 1692 C C . GLU A 1 210 ? -8.718 11.356 7.252 1.00 96.44 210 GLU A C 1
ATOM 1694 O O . GLU A 1 210 ? -8.775 12.232 8.112 1.00 96.44 210 GLU A O 1
ATOM 1699 N N . MET A 1 211 ? -7.644 11.201 6.470 1.00 97.50 211 MET A N 1
ATOM 1700 C CA . MET A 1 211 ? -6.401 11.948 6.688 1.00 97.50 211 MET A CA 1
ATOM 1701 C C . MET A 1 211 ? -6.213 13.121 5.718 1.00 97.50 211 MET A C 1
ATOM 1703 O O . MET A 1 211 ? -5.327 13.942 5.945 1.00 97.50 211 MET A O 1
ATOM 1707 N N . GLY A 1 212 ? -7.015 13.225 4.651 1.00 96.56 212 GLY A N 1
ATOM 1708 C CA . GLY A 1 212 ? -6.863 14.268 3.629 1.00 96.56 212 GLY A CA 1
ATOM 1709 C C . GLY A 1 212 ? -5.610 14.116 2.754 1.00 96.56 212 GLY A C 1
ATOM 1710 O O . GLY A 1 212 ? -5.146 15.088 2.164 1.00 96.56 212 GLY A O 1
ATOM 1711 N N . ILE A 1 213 ? -5.039 12.912 2.680 1.00 97.75 213 ILE A N 1
ATOM 1712 C CA . ILE A 1 213 ? -3.790 12.588 1.984 1.00 97.75 213 ILE A CA 1
ATOM 1713 C C . ILE A 1 213 ? -4.103 11.775 0.724 1.00 97.75 213 ILE A C 1
ATOM 1715 O O . ILE A 1 213 ? -4.602 10.651 0.784 1.00 97.75 213 ILE A O 1
ATOM 1719 N N . ALA A 1 214 ? -3.762 12.317 -0.440 1.00 96.88 214 ALA A N 1
ATOM 1720 C CA . ALA A 1 214 ? -3.843 11.623 -1.718 1.00 96.88 214 ALA A CA 1
ATOM 1721 C C . ALA A 1 214 ? -2.942 12.322 -2.747 1.00 96.88 214 ALA A C 1
ATOM 1723 O O . ALA A 1 214 ? -2.784 13.539 -2.663 1.00 96.88 214 ALA A O 1
ATOM 1724 N N . PRO A 1 215 ? -2.411 11.609 -3.758 1.00 96.88 215 PRO A N 1
ATOM 1725 C CA . PRO A 1 215 ? -1.596 12.234 -4.793 1.00 96.88 215 PRO A CA 1
ATOM 1726 C C . PRO A 1 215 ? -2.349 13.383 -5.472 1.00 96.88 215 PRO A C 1
ATOM 1728 O O . PRO A 1 215 ? -3.454 13.175 -5.996 1.00 96.88 215 PRO A O 1
ATOM 1731 N N . LEU A 1 216 ? -1.759 14.583 -5.503 1.00 95.88 216 LEU A N 1
ATOM 1732 C CA . LEU A 1 216 ? -2.401 15.764 -6.095 1.00 95.88 216 LEU A CA 1
ATOM 1733 C C . LEU A 1 216 ? -2.825 15.537 -7.552 1.00 95.88 216 LEU A C 1
ATOM 1735 O O . LEU A 1 216 ? -3.939 15.956 -7.886 1.00 95.88 216 LEU A O 1
ATOM 1739 N N . PRO A 1 217 ? -2.016 14.880 -8.417 1.00 94.75 217 PRO A N 1
ATOM 1740 C CA . PRO A 1 217 ? -2.405 14.632 -9.804 1.00 94.75 217 PRO A CA 1
ATOM 1741 C C . PRO A 1 217 ? -3.649 13.746 -9.944 1.00 94.75 217 PRO A C 1
ATOM 1743 O O . PRO A 1 217 ? -4.426 13.942 -10.871 1.00 94.75 217 PRO A O 1
ATOM 1746 N N . LEU A 1 218 ? -3.859 12.792 -9.030 1.00 92.88 218 LEU A N 1
ATOM 1747 C CA . LEU A 1 218 ? -4.971 11.835 -9.110 1.00 92.88 218 LEU A CA 1
ATOM 1748 C C . LEU A 1 218 ? -6.244 12.360 -8.437 1.00 92.88 218 LEU A C 1
ATOM 1750 O O . LEU A 1 218 ? -7.358 12.132 -8.919 1.00 92.88 218 LEU A O 1
ATOM 1754 N N . HIS A 1 219 ? -6.085 13.057 -7.312 1.00 94.06 219 HIS A N 1
ATOM 1755 C CA . HIS A 1 219 ? -7.203 13.499 -6.489 1.00 94.06 219 HIS A CA 1
ATOM 1756 C C . HIS A 1 219 ? -7.626 14.929 -6.830 1.00 94.06 219 HIS A C 1
ATOM 1758 O O . HIS A 1 219 ? -8.622 15.126 -7.521 1.00 94.06 219 HIS A O 1
ATOM 1764 N N . THR A 1 220 ? -6.858 15.929 -6.390 1.00 93.94 220 THR A N 1
ATOM 1765 C CA . THR A 1 220 ? -7.241 17.345 -6.503 1.00 93.94 220 THR A CA 1
ATOM 1766 C C . THR A 1 220 ? -7.258 17.828 -7.950 1.00 93.94 220 THR A C 1
ATOM 1768 O O . THR A 1 220 ? -8.229 18.442 -8.378 1.00 93.94 220 THR A O 1
ATOM 1771 N N . LYS A 1 221 ? -6.199 17.536 -8.717 1.00 94.75 221 LYS A N 1
ATOM 1772 C CA . LYS A 1 221 ? -6.088 17.910 -10.139 1.00 94.75 221 LYS A CA 1
ATOM 1773 C C . LYS A 1 221 ? -6.714 16.884 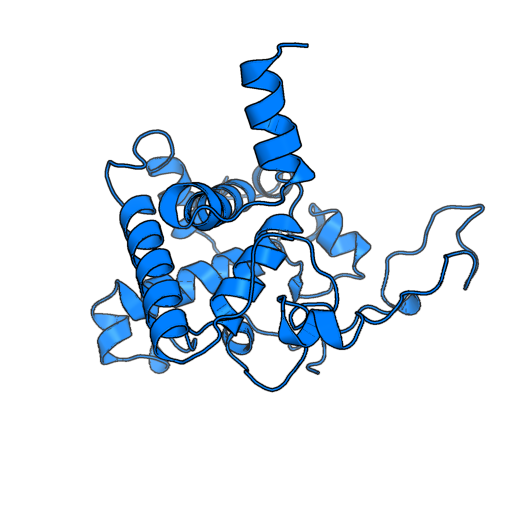-11.086 1.00 94.75 221 LYS A C 1
ATOM 1775 O O . LYS A 1 221 ? -6.848 17.172 -12.266 1.00 94.75 221 LYS A O 1
ATOM 1780 N N . GLY A 1 222 ? -7.072 15.709 -10.573 1.00 93.00 222 GLY A N 1
ATOM 1781 C CA . GLY A 1 222 ? -7.754 14.661 -11.321 1.00 93.00 222 GLY A CA 1
ATOM 1782 C C . GLY A 1 222 ? -9.245 14.680 -11.018 1.00 93.00 222 GLY A C 1
ATOM 1783 O O . GLY A 1 222 ? -9.989 15.507 -11.536 1.00 93.00 222 GLY A O 1
ATOM 1784 N N . THR A 1 223 ? -9.675 13.780 -10.136 1.00 91.56 223 THR A N 1
ATOM 1785 C CA . THR A 1 223 ? -11.097 13.523 -9.849 1.00 91.56 223 THR A CA 1
ATOM 1786 C C . THR A 1 223 ? -11.868 14.769 -9.395 1.00 91.56 223 THR A C 1
ATOM 1788 O O . THR A 1 223 ? -12.959 15.031 -9.893 1.00 91.56 223 THR A O 1
ATOM 1791 N N . VAL A 1 224 ? -11.319 15.561 -8.468 1.00 93.12 224 VAL A N 1
ATOM 1792 C CA . VAL A 1 224 ? -12.008 16.748 -7.926 1.00 93.12 224 VAL A CA 1
ATOM 1793 C C . VAL A 1 224 ? -12.124 17.848 -8.980 1.00 93.12 224 VAL A C 1
ATOM 1795 O O . VAL A 1 224 ? -13.179 18.469 -9.101 1.00 93.12 224 VAL A O 1
ATOM 1798 N N . LEU A 1 225 ? -11.063 18.070 -9.764 1.00 94.38 225 LEU A N 1
ATOM 1799 C CA . LEU A 1 225 ? -11.098 19.017 -10.874 1.00 94.38 225 LEU A CA 1
ATOM 1800 C C . LEU A 1 225 ? -12.136 18.589 -11.915 1.00 94.38 225 LEU A C 1
ATOM 1802 O O . LEU A 1 225 ? -12.990 19.396 -12.261 1.00 94.38 225 LEU A O 1
ATOM 1806 N N . GLN A 1 226 ? -12.132 17.314 -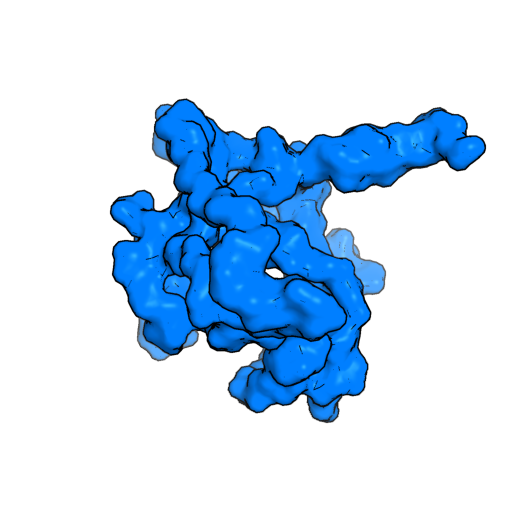12.311 1.00 94.69 226 GLN A N 1
ATOM 1807 C CA . GLN A 1 226 ? -13.090 16.743 -13.259 1.00 94.69 226 GLN A CA 1
ATOM 1808 C C . GLN A 1 226 ? -14.548 16.932 -12.808 1.00 94.69 226 GLN A C 1
ATOM 1810 O O . GLN A 1 226 ? -15.392 17.311 -13.614 1.00 94.69 226 GLN A O 1
ATOM 1815 N N . ILE A 1 227 ? -14.858 16.710 -11.525 1.00 94.75 227 ILE A N 1
ATOM 1816 C CA . ILE A 1 227 ? -16.207 16.947 -10.973 1.00 94.75 227 ILE A CA 1
ATOM 1817 C C . ILE A 1 227 ? -16.585 18.429 -11.062 1.00 94.75 227 ILE A C 1
ATOM 1819 O O . ILE A 1 227 ? -17.739 18.760 -11.322 1.00 94.75 227 ILE A O 1
ATOM 1823 N N . LYS A 1 228 ? -15.622 19.325 -10.831 1.00 94.44 228 LYS A N 1
ATOM 1824 C CA . LYS A 1 228 ? -15.856 20.770 -10.827 1.00 94.44 228 LYS A CA 1
ATOM 1825 C C . LYS A 1 228 ? -16.038 21.343 -12.233 1.00 94.44 228 LYS A C 1
ATOM 1827 O O . LYS A 1 228 ? -16.860 22.238 -12.404 1.00 94.44 228 LYS A O 1
ATOM 1832 N N . THR A 1 229 ? -15.236 20.904 -13.199 1.00 95.69 229 THR A N 1
ATOM 1833 C CA . THR A 1 229 ? -15.172 21.526 -14.532 1.00 95.69 229 THR A CA 1
ATOM 1834 C C . THR A 1 229 ? -15.903 20.743 -15.612 1.00 95.69 229 THR A C 1
ATOM 1836 O O . THR A 1 229 ? -16.193 21.322 -16.652 1.00 95.69 229 THR A O 1
ATOM 1839 N N . GLY A 1 230 ? -16.219 19.467 -15.380 1.00 88.00 230 GLY A N 1
ATOM 1840 C CA . GLY A 1 230 ? -16.653 18.565 -16.446 1.00 88.00 230 GLY A CA 1
ATOM 1841 C C . GLY A 1 230 ? -15.500 18.177 -17.379 1.00 88.00 230 GLY A C 1
ATOM 1842 O O . GLY A 1 230 ? -14.363 18.621 -17.190 1.00 88.00 230 GLY A O 1
ATOM 1843 N N . SER A 1 231 ? -15.808 17.300 -18.343 1.00 70.44 231 SER A N 1
ATOM 1844 C CA . SER A 1 231 ? -14.920 16.949 -19.464 1.00 70.44 231 SER A CA 1
ATOM 1845 C C . SER A 1 231 ? -14.903 18.041 -20.520 1.00 70.44 231 SER A C 1
ATOM 1847 O O . SER A 1 231 ? -15.988 18.607 -20.777 1.00 70.44 231 SER A O 1
#

Sequence (231 aa):
MINEKDLRPKDMGRRDEQLIKLEHEQLMPLFPPYDKPRMEPPLTDPKPDWREKFCTSLDGYVGVDTLTRPKNNGEEDEFVRKFLSGLEKIFSDANNGALQPFLLSFEYCAKCDTCSAACHIYEASGKNELYRPIFRSEVLRKIVKKYFTKSGKLFGGFIGADIDVNWETIARLGELAYRCNLCRRCAQTCPLGLDNSLLTKEIRKIFSQEMGIAPLPLHTKGTVLQIKTGS

pLDDT: mean 92.99, std 6.22, range [66.44, 98.5]

Foldseek 3Di:
DDDLVPDALQCLQDDPAQREEADPVLFDADDPPRRDPPSDDGDDADDPVCVQFAQCSHHRDGPFPQLTDDPDPVSFVVVLVLLVVLLVCLCDPVVVVCNVLLCLLLPVDPVPLQLQVQAPLCRRSNNRNLLRLCRLSLNSNLCCLCPPDPCCVPVPPVVNVNHDRTSSNLRSSLRSLSSGPLPQSSQVRDPSSHGSSSVSVSSVCSCCVRVVTGHCVPPVVNPVVCVVPPD

Radius of gyration: 18.04 Å; chains: 1; bounding box: 43×41×55 Å

Secondary structure (DSSP, 8-state):
---TTT--GGGGG-SS--S----GGGSPPPPTTS-STT-SPPPPPPPHHHHHHB--TTTS--S-TT-B--SSHHHHHHHHHHHHHHHHHHTSGGGTTTHHHHHHHHH------TTTTT-HHHHHTTT-GGG-HHHHHHHHHHHHHHHH-HHHHHHGGGGT-----SHHHHHHHHHHHHH-----HHHHT-TT---HHHHHHHHHHIIIIIT----TTTIIIIIIHHHHH--